Protein AF-A0AAX1FRC1-F1 (afdb_monomer)

Foldseek 3Di:
DDWDFPPPWDKDAFFFWDDAAQDQFFDCPPVVWGKGKTKTKDADPVQVVVVVVQVVVQCVVLVVVQAAEDPDDQWDQDPVRIIMGMEMDTDPDPLDDQAWEAEPVRDTDSGDAAFDGGWTKMWIWTWIWDDDPRYIYTHTYTHYIYTPGGDHDPDPDDDPPPPPDPDDDDDDDDDDDDDDDDDDDDDDDDDDDDDD

InterPro domains:
  IPR012340 Nucleic acid-binding, OB-fold [G3DSA:2.40.50.140] (14-173)
  IPR012340 Nucleic acid-binding, OB-fold [SSF50249] (16-159)

Nearest PDB structures (foldseek):
  1je5-assembly1_A  TM=8.019E-01  e=5.845E-09  Escherichia phage T7
  1je5-assembly1_B  TM=7.538E-01  e=4.947E-09  Escherichia phage T7
  5odl-assembly1_A  TM=6.823E-01  e=1.691E-06  Hafnia phage Enc34
  5odj-assembly1_A  TM=6.465E-01  e=3.295E-06  Hafnia phage Enc34
  4jg2-assembly1_A  TM=6.074E-01  e=4.598E-06  Bacillus cereus ATCC 10987

Solvent-accessible surface area (backbone atoms only — not comparable to full-atom values): 11720 Å² total; per-residue (Å²): 125,62,76,50,78,48,84,51,85,42,77,47,73,75,44,42,30,36,72,68,51,22,80,56,50,56,44,54,91,49,75,94,55,28,26,28,34,35,32,31,64,37,51,67,71,65,36,54,53,50,50,51,53,52,53,52,48,37,50,52,52,7,55,75,68,75,25,43,59,46,89,70,62,46,53,45,80,45,97,88,67,35,33,40,37,44,35,44,46,65,48,88,48,92,95,50,70,82,44,50,40,25,41,79,84,69,46,80,49,87,78,53,66,62,48,34,47,68,19,27,24,34,39,32,28,28,47,38,39,40,44,57,96,62,26,22,42,53,40,36,26,60,45,38,37,32,43,70,42,86,29,68,70,78,69,91,73,89,71,83,71,90,55,84,68,92,82,60,87,78,83,86,74,91,74,83,85,85,86,82,88,78,87,81,82,89,78,87,79,86,83,89,84,80,94,130

Radius of gyration: 19.31 Å; Cα contacts (8 Å, |Δi|>4): 348; chains: 1; bounding box: 50×38×54 Å

pLDDT: mean 78.47, std 24.42, range [25.33, 98.12]

Mean predicted aligned error: 11.97 Å

Sequence (196 aa):
MAFKIVYAKKELAGITLTGYVNIGKPDTYDPDKPTFKFSTELNGELAEKLITAIDSTLEEQARELGAKPSPKRPYKRLDDGSVEFSFKVRQFEEGERPFKVWDMKMNPVVEVPNLTAGTVLNLNFAFYVSEFRGKAFIQLQPTHIQIKEAKVYEGGGNAPTFGAGEGYAVEDGEGAAPSFGGRPEAQDDDEDYGDF

Secondary structure (DSSP, 8-state):
--EEEEEEEEEEEEEEEEEEEEEEEEE-SSTTS-EEEEEEEE-HHHHHHHHHHHHHHHHHHHHHTT-EEPS--SEEE-TTS-EEEEEEEE-SSTT--SSEEE-TTS-B-SS---B-TT-EEEEEEEEEEEEETTEEEEEEEEEEEEEEE--B---SS----TTSSSS---------PPP-----------------

Organism: Vibrio parahaemolyticus (NCBI:txid670)

Structure (mmCIF, N/CA/C/O backbone):
data_AF-A0AAX1FRC1-F1
#
_entry.id   AF-A0AAX1FRC1-F1
#
loop_
_atom_site.group_PDB
_atom_site.id
_atom_site.type_symbol
_atom_site.label_atom_id
_atom_site.label_alt_id
_atom_site.label_comp_id
_atom_site.label_asym_id
_atom_site.label_entity_id
_atom_site.label_seq_id
_atom_site.pdbx_PDB_ins_code
_atom_site.Cartn_x
_atom_site.Cartn_y
_atom_site.Cartn_z
_atom_site.occupancy
_atom_site.B_iso_or_equiv
_atom_site.auth_seq_id
_atom_site.auth_comp_id
_atom_site.auth_asym_id
_atom_site.auth_atom_id
_atom_site.pdbx_PDB_model_num
ATOM 1 N N . MET A 1 1 ? -6.343 16.829 14.210 1.00 50.19 1 MET A N 1
ATOM 2 C CA . MET A 1 1 ? -6.125 15.551 13.507 1.00 50.19 1 MET A CA 1
ATOM 3 C C . MET A 1 1 ? -4.816 14.995 14.026 1.00 50.19 1 MET A C 1
ATOM 5 O O . MET A 1 1 ? -3.792 15.643 13.843 1.00 50.19 1 MET A O 1
ATOM 9 N N . ALA A 1 2 ? -4.864 13.911 14.798 1.00 50.97 2 ALA A N 1
ATOM 10 C CA . ALA A 1 2 ? -3.654 13.253 15.277 1.00 50.97 2 ALA A CA 1
ATOM 11 C C . ALA A 1 2 ? -3.211 12.232 14.224 1.00 50.97 2 ALA A C 1
ATOM 13 O O . ALA A 1 2 ? -4.017 11.430 13.748 1.00 50.97 2 ALA A O 1
ATOM 14 N N . PHE A 1 3 ? -1.938 12.281 13.839 1.00 51.28 3 PHE A N 1
ATOM 15 C CA . PHE A 1 3 ? -1.352 11.347 12.885 1.00 51.28 3 PHE A CA 1
ATOM 16 C C . PHE A 1 3 ? -0.242 10.582 13.579 1.00 51.28 3 PHE A C 1
ATOM 18 O O . PHE A 1 3 ? 0.630 11.185 14.206 1.00 51.28 3 PHE A O 1
ATOM 25 N N . LYS A 1 4 ? -0.260 9.258 13.448 1.00 57.19 4 LYS A N 1
ATOM 26 C CA . LYS A 1 4 ? 0.819 8.412 13.937 1.00 57.19 4 LYS A CA 1
ATOM 27 C C . LYS A 1 4 ? 1.204 7.451 12.831 1.00 57.19 4 LYS A C 1
ATOM 29 O O . LYS A 1 4 ? 0.445 6.562 12.457 1.00 57.19 4 LYS A O 1
ATOM 34 N N . ILE A 1 5 ? 2.405 7.643 12.301 1.00 53.88 5 ILE A N 1
ATOM 35 C CA . ILE A 1 5 ? 2.967 6.681 11.365 1.00 53.88 5 ILE A CA 1
ATOM 36 C C . ILE A 1 5 ? 3.555 5.548 12.196 1.00 53.88 5 ILE A C 1
ATOM 38 O O . ILE A 1 5 ? 4.544 5.737 12.905 1.00 53.88 5 ILE A O 1
ATOM 42 N N . VAL A 1 6 ? 2.935 4.373 12.124 1.00 55.00 6 VAL A N 1
ATOM 43 C CA . VAL A 1 6 ? 3.500 3.159 12.707 1.00 55.00 6 VAL A CA 1
ATOM 44 C C . VAL A 1 6 ? 4.351 2.496 11.641 1.00 55.00 6 VAL A C 1
ATOM 46 O O . VAL A 1 6 ? 3.883 1.719 10.810 1.00 55.00 6 VAL A O 1
ATOM 49 N N . TYR A 1 7 ? 5.638 2.826 11.651 1.00 49.47 7 TYR A N 1
ATOM 50 C CA . TYR A 1 7 ? 6.605 2.206 10.757 1.00 49.47 7 TYR A CA 1
ATOM 51 C C . TYR A 1 7 ? 6.894 0.768 11.195 1.00 49.47 7 TYR A C 1
ATOM 53 O O . TYR A 1 7 ? 7.890 0.483 11.852 1.00 49.47 7 TYR A O 1
ATOM 61 N N . ALA A 1 8 ? 6.041 -0.163 10.785 1.00 55.28 8 ALA A N 1
ATOM 62 C CA . ALA A 1 8 ? 6.428 -1.555 10.640 1.00 55.28 8 ALA A CA 1
ATOM 63 C C . ALA A 1 8 ? 6.771 -1.771 9.165 1.00 55.28 8 ALA A C 1
ATOM 65 O O . ALA A 1 8 ? 5.869 -1.864 8.335 1.00 55.28 8 ALA A O 1
ATOM 66 N N . LYS A 1 9 ? 8.066 -1.806 8.820 1.00 59.56 9 LYS A N 1
ATOM 67 C CA . LYS A 1 9 ? 8.490 -2.157 7.459 1.00 59.56 9 LYS A CA 1
ATOM 68 C C . LYS A 1 9 ? 8.045 -3.594 7.193 1.00 59.56 9 LYS A C 1
ATOM 70 O O . LYS A 1 9 ? 8.507 -4.521 7.857 1.00 59.56 9 LYS A O 1
ATOM 75 N N . LYS A 1 10 ? 7.120 -3.763 6.256 1.00 81.06 10 LYS A N 1
ATOM 76 C CA . LYS A 1 10 ? 6.662 -5.064 5.770 1.00 81.06 10 LYS A CA 1
ATOM 77 C C . LYS A 1 10 ? 7.139 -5.238 4.339 1.00 81.06 10 LYS A C 1
ATOM 79 O O . LYS A 1 10 ? 7.223 -4.256 3.603 1.00 81.06 10 LYS A O 1
ATOM 84 N N . GLU A 1 11 ? 7.451 -6.472 3.977 1.00 89.38 11 GLU A N 1
ATOM 85 C CA . GLU A 1 11 ? 7.930 -6.840 2.650 1.00 89.38 11 GLU A CA 1
ATOM 86 C C . GLU A 1 11 ? 7.001 -7.896 2.052 1.00 89.38 11 GLU A C 1
ATOM 88 O O . GLU A 1 11 ? 6.609 -8.846 2.732 1.00 89.38 11 GLU A O 1
ATOM 93 N N . LEU A 1 12 ? 6.648 -7.710 0.786 1.00 91.38 12 LEU A N 1
ATOM 94 C CA . LEU A 1 12 ? 6.004 -8.712 -0.051 1.00 91.38 12 LEU A CA 1
ATOM 95 C C . LEU A 1 12 ? 6.884 -8.928 -1.274 1.00 91.38 12 LEU A C 1
ATOM 97 O O . LEU A 1 12 ? 7.209 -7.973 -1.977 1.00 91.38 12 LEU A O 1
ATOM 101 N N . ALA A 1 13 ? 7.272 -10.172 -1.523 1.00 92.38 13 ALA A N 1
ATOM 102 C CA . ALA A 1 13 ? 8.136 -10.526 -2.639 1.00 92.38 13 ALA A CA 1
ATOM 103 C C . ALA A 1 13 ? 7.340 -11.242 -3.733 1.00 92.38 13 ALA A C 1
ATOM 105 O O . AL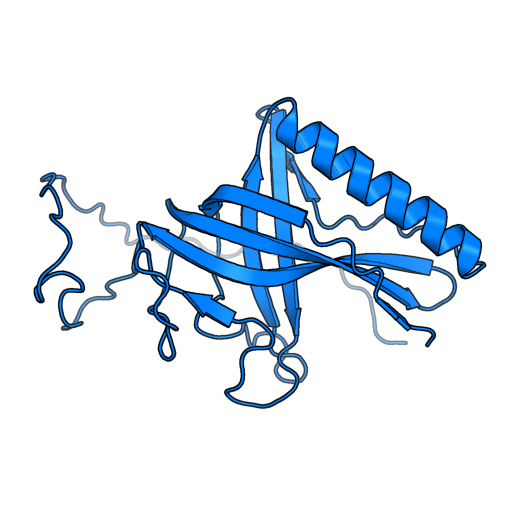A A 1 13 ? 6.504 -12.092 -3.430 1.00 92.38 13 ALA A O 1
ATOM 106 N N . GLY A 1 14 ? 7.625 -10.912 -4.993 1.00 92.50 14 GLY A N 1
ATOM 107 C CA . GLY A 1 14 ? 7.037 -11.576 -6.159 1.00 92.50 14 GLY A CA 1
ATOM 108 C C . GLY A 1 14 ? 5.518 -11.432 -6.275 1.00 92.50 14 GLY A C 1
ATOM 109 O O . GLY A 1 14 ? 4.862 -12.352 -6.755 1.00 92.50 14 GLY A O 1
ATOM 110 N N . ILE A 1 15 ? 4.950 -10.310 -5.827 1.00 95.94 15 ILE A N 1
ATOM 111 C CA . ILE A 1 15 ? 3.508 -10.069 -5.943 1.00 95.94 15 ILE A CA 1
ATOM 112 C C . ILE A 1 15 ? 3.136 -9.642 -7.358 1.00 95.94 15 ILE A C 1
ATOM 114 O O . ILE A 1 15 ? 3.901 -8.930 -8.010 1.00 95.94 15 ILE A O 1
ATOM 118 N N . THR A 1 16 ? 1.956 -10.060 -7.811 1.00 96.44 16 THR A N 1
ATOM 119 C CA . THR A 1 16 ? 1.423 -9.716 -9.134 1.00 96.44 16 THR A CA 1
ATOM 120 C C . THR A 1 16 ? 0.354 -8.646 -8.995 1.00 96.44 16 THR A C 1
ATOM 122 O O . THR A 1 16 ? -0.617 -8.816 -8.261 1.00 96.44 16 THR A O 1
ATOM 125 N N . LEU A 1 17 ? 0.530 -7.539 -9.710 1.00 95.81 17 LEU A N 1
ATOM 126 C CA . LEU A 1 17 ? -0.420 -6.439 -9.681 1.00 95.81 17 LEU A CA 1
ATOM 127 C C . LEU A 1 17 ? -1.727 -6.801 -10.381 1.00 95.81 17 LEU A C 1
ATOM 129 O O . LEU A 1 17 ? -1.724 -7.413 -11.451 1.00 95.81 17 LEU A O 1
ATOM 133 N N . THR A 1 18 ? -2.833 -6.338 -9.810 1.00 94.00 18 THR A N 1
ATOM 134 C CA . THR A 1 18 ? -4.186 -6.505 -10.346 1.00 94.00 18 THR A CA 1
ATOM 135 C C . THR A 1 18 ? -4.866 -5.151 -10.538 1.00 94.00 18 THR A C 1
ATOM 137 O O . THR A 1 18 ? -4.473 -4.138 -9.949 1.00 94.00 18 THR A O 1
ATOM 140 N N . GLY A 1 19 ? -5.875 -5.120 -11.413 1.00 90.19 19 GLY A N 1
ATOM 141 C CA . GLY A 1 19 ? -6.670 -3.923 -11.683 1.00 90.19 19 GLY A CA 1
ATOM 142 C C . GLY A 1 19 ? -5.862 -2.734 -12.222 1.00 90.19 19 GLY A C 1
ATOM 143 O O . GLY A 1 19 ? -4.955 -2.882 -13.044 1.00 90.19 19 GLY A O 1
ATOM 144 N N . TYR A 1 20 ? -6.233 -1.530 -11.780 1.00 86.50 20 TYR A N 1
ATOM 145 C CA . TYR A 1 20 ? -5.588 -0.283 -12.190 1.00 86.50 20 TYR A CA 1
ATOM 146 C C . TYR A 1 20 ? -4.284 -0.044 -11.425 1.00 86.50 20 TYR A C 1
ATOM 148 O O . TYR A 1 20 ? -4.257 -0.053 -10.192 1.00 86.50 20 TYR A O 1
ATOM 156 N N . VAL A 1 21 ? -3.212 0.236 -12.169 1.00 92.81 21 VAL A N 1
ATOM 157 C CA . VAL A 1 21 ? -1.864 0.440 -11.630 1.00 92.81 21 VAL A CA 1
ATOM 158 C C . VAL A 1 21 ? -1.424 1.890 -11.837 1.00 92.81 21 VAL A C 1
ATOM 160 O O . VAL A 1 21 ? -1.143 2.327 -12.948 1.00 92.81 21 VAL A O 1
ATOM 163 N N . ASN A 1 22 ? -1.311 2.637 -10.741 1.00 93.94 22 ASN A N 1
ATOM 164 C CA . ASN A 1 22 ? -0.842 4.021 -10.703 1.00 93.94 22 ASN A CA 1
ATOM 165 C C . ASN A 1 22 ? 0.449 4.108 -9.875 1.00 93.94 22 ASN A C 1
ATOM 167 O O . ASN A 1 22 ? 0.445 4.574 -8.735 1.00 93.94 22 ASN A O 1
ATOM 171 N N . ILE A 1 23 ? 1.551 3.610 -10.447 1.00 93.88 23 ILE A N 1
ATOM 172 C CA . ILE A 1 23 ? 2.901 3.681 -9.852 1.00 93.88 23 ILE A CA 1
ATOM 173 C C . ILE A 1 23 ? 3.729 4.789 -10.507 1.00 93.88 23 ILE A C 1
ATOM 175 O O . ILE A 1 23 ? 4.387 5.559 -9.809 1.00 93.88 23 ILE A O 1
ATOM 179 N N . GLY A 1 24 ? 3.710 4.879 -11.841 1.00 90.88 24 GLY A N 1
ATOM 180 C CA . GLY A 1 24 ? 4.501 5.882 -12.559 1.00 90.88 24 GLY A CA 1
ATOM 181 C C . GLY A 1 24 ? 3.910 7.283 -12.515 1.00 90.88 24 GLY A C 1
ATOM 182 O O . GLY A 1 24 ? 4.655 8.257 -12.431 1.00 90.88 24 GLY A O 1
ATOM 183 N N . LYS A 1 25 ? 2.579 7.377 -12.492 1.00 91.56 25 LYS A N 1
ATOM 184 C CA . LYS A 1 25 ? 1.828 8.626 -12.351 1.00 91.56 25 LYS A CA 1
ATOM 185 C C . LYS A 1 25 ? 0.713 8.442 -11.322 1.00 91.56 25 LYS A C 1
ATOM 187 O O . LYS A 1 25 ? 0.140 7.347 -11.272 1.00 91.56 25 LYS A O 1
ATOM 192 N N . PRO A 1 26 ? 0.415 9.469 -10.511 1.00 93.06 26 PRO A N 1
ATOM 193 C CA . PRO A 1 26 ? -0.697 9.407 -9.579 1.00 93.06 26 PRO A CA 1
ATOM 194 C C . PRO A 1 26 ? -2.024 9.412 -10.343 1.00 93.06 26 PRO A C 1
ATOM 196 O O . PRO A 1 26 ? -2.124 9.944 -11.447 1.00 93.06 26 PRO A O 1
ATOM 199 N N . ASP A 1 27 ? -3.049 8.833 -9.735 1.00 90.75 27 ASP A N 1
ATOM 200 C CA . ASP A 1 27 ? -4.432 9.070 -10.122 1.00 90.75 27 ASP A CA 1
ATOM 201 C C . ASP A 1 27 ? -4.852 10.481 -9.694 1.00 90.75 27 ASP A C 1
ATOM 203 O O . ASP A 1 27 ? -4.652 10.861 -8.539 1.00 90.75 27 ASP A O 1
ATOM 207 N N . THR A 1 28 ? -5.428 11.240 -10.623 1.00 90.31 28 THR A N 1
ATOM 208 C CA . THR A 1 28 ? -5.834 12.641 -10.449 1.00 90.31 28 THR A CA 1
ATOM 209 C C . THR A 1 28 ? -7.352 12.818 -10.476 1.00 90.31 28 THR A C 1
ATOM 211 O O . THR A 1 28 ? -7.823 13.923 -10.726 1.00 90.31 28 THR A O 1
ATOM 214 N N . TYR A 1 29 ? -8.130 11.749 -10.253 1.00 86.19 29 TYR A N 1
ATOM 215 C CA . TYR A 1 29 ? -9.593 11.844 -10.166 1.00 86.19 29 TYR A CA 1
ATOM 216 C C . TYR A 1 29 ? -10.051 12.885 -9.129 1.00 86.19 29 TYR A C 1
ATOM 218 O O . TYR A 1 29 ? -10.969 13.655 -9.394 1.00 86.19 29 TYR A O 1
ATOM 226 N N . ASP A 1 30 ? -9.378 12.940 -7.973 1.00 84.19 30 ASP A N 1
ATOM 227 C CA . ASP A 1 30 ? -9.430 14.080 -7.052 1.00 84.19 30 ASP A CA 1
ATOM 228 C C . ASP A 1 30 ? -8.195 14.965 -7.323 1.00 84.19 30 ASP A C 1
ATOM 230 O O . ASP A 1 30 ? -7.087 14.592 -6.911 1.00 84.19 30 ASP A O 1
ATOM 234 N N . PRO A 1 31 ? -8.340 16.099 -8.035 1.00 82.94 31 PRO A N 1
ATOM 235 C CA . PRO A 1 31 ? -7.207 16.931 -8.436 1.00 82.94 31 PRO A CA 1
ATOM 236 C C . PRO A 1 31 ? -6.479 17.552 -7.239 1.00 82.94 31 PRO A C 1
ATOM 238 O O . PRO A 1 31 ? -5.276 17.791 -7.316 1.00 82.94 31 PRO A O 1
ATOM 241 N N . ASP A 1 32 ? -7.162 17.739 -6.105 1.00 86.75 32 ASP A N 1
ATOM 242 C CA . ASP A 1 32 ? -6.547 18.258 -4.883 1.00 86.75 32 ASP A CA 1
ATOM 243 C C . ASP A 1 32 ? -5.739 17.180 -4.149 1.00 86.75 32 ASP A C 1
ATOM 245 O O . ASP A 1 32 ? -4.910 17.480 -3.280 1.00 86.75 32 ASP A O 1
ATOM 249 N N . LYS A 1 33 ? -5.970 15.899 -4.463 1.00 88.81 33 LYS A N 1
ATOM 250 C CA . LYS A 1 33 ? -5.317 14.757 -3.811 1.00 88.81 33 LYS A CA 1
ATOM 251 C C . LYS A 1 33 ? -4.815 13.722 -4.824 1.00 88.81 33 LYS A C 1
ATOM 253 O O . LYS A 1 33 ? -5.245 12.562 -4.753 1.00 88.81 33 LYS A O 1
ATOM 258 N N . PRO A 1 34 ? -3.835 14.071 -5.683 1.00 93.38 34 PRO A N 1
ATOM 259 C CA . PRO A 1 34 ? -3.232 13.095 -6.578 1.00 93.38 34 PRO A CA 1
ATOM 260 C C . PRO A 1 34 ? -2.687 11.917 -5.767 1.00 93.38 34 PRO A C 1
ATOM 262 O O . PRO A 1 34 ? -1.957 12.100 -4.789 1.00 93.38 34 PRO A O 1
ATOM 265 N N . THR A 1 35 ? -3.089 10.699 -6.117 1.00 94.44 35 THR A N 1
ATOM 266 C CA . THR A 1 35 ? -2.832 9.512 -5.295 1.00 94.44 35 THR A CA 1
ATOM 267 C C . THR A 1 35 ? -2.253 8.386 -6.133 1.00 94.44 35 THR A C 1
ATOM 269 O O . THR A 1 35 ? -2.864 7.918 -7.088 1.00 94.44 35 THR A O 1
ATOM 272 N N . PHE A 1 36 ? -1.087 7.889 -5.742 1.00 95.81 36 PHE A N 1
ATOM 273 C CA . PHE A 1 36 ? -0.562 6.637 -6.273 1.00 95.81 36 PHE A CA 1
ATOM 274 C C . PHE A 1 36 ? -1.337 5.482 -5.651 1.00 95.81 36 PHE A C 1
ATOM 276 O O . PHE A 1 36 ? -1.506 5.432 -4.428 1.00 95.81 36 PHE A O 1
ATOM 283 N N . LYS A 1 37 ? -1.829 4.569 -6.488 1.00 95.88 37 LYS A N 1
ATOM 284 C CA . LYS A 1 37 ? -2.675 3.450 -6.071 1.00 95.88 37 LYS A CA 1
ATOM 285 C C . LYS A 1 37 ? -2.413 2.219 -6.929 1.00 95.88 37 LYS A C 1
ATOM 287 O O . LYS A 1 37 ? -2.250 2.330 -8.137 1.00 95.88 37 LYS A O 1
ATOM 292 N N . PHE A 1 38 ? -2.368 1.053 -6.309 1.00 97.31 38 PHE A N 1
ATOM 293 C CA . PHE A 1 38 ? -2.323 -0.230 -7.007 1.00 97.31 38 PHE A CA 1
ATOM 294 C C . PHE A 1 38 ? -2.805 -1.336 -6.067 1.00 97.31 38 PHE A C 1
ATOM 296 O O . PHE A 1 38 ? -2.803 -1.159 -4.843 1.00 97.31 38 PHE A O 1
ATOM 303 N N . SER A 1 39 ? -3.203 -2.466 -6.641 1.00 97.62 39 SER A N 1
ATOM 304 C CA . SER A 1 39 ? -3.681 -3.633 -5.901 1.00 97.62 39 SER A CA 1
ATOM 305 C C . SER A 1 39 ? -2.849 -4.874 -6.213 1.00 97.62 39 SER A C 1
ATOM 307 O O . SER A 1 39 ? -2.198 -4.959 -7.254 1.00 97.62 39 SER A O 1
ATOM 309 N N . THR A 1 40 ? -2.876 -5.837 -5.297 1.00 97.44 40 THR A N 1
ATOM 310 C CA . THR A 1 40 ? -2.433 -7.217 -5.529 1.00 97.44 40 THR A CA 1
ATOM 311 C C . THR A 1 40 ? -3.442 -8.159 -4.905 1.00 97.44 40 THR A C 1
ATOM 313 O O . THR A 1 40 ? -4.005 -7.858 -3.851 1.00 97.44 40 THR A O 1
ATOM 316 N N . GLU A 1 41 ? -3.606 -9.328 -5.501 1.00 97.12 41 GLU A N 1
ATOM 317 C CA . GLU A 1 41 ? -4.344 -10.428 -4.891 1.00 97.12 41 GLU A CA 1
ATOM 318 C C . GLU A 1 41 ? -3.359 -11.406 -4.258 1.00 97.12 41 GLU A C 1
ATOM 320 O O . GLU A 1 41 ? -2.341 -11.756 -4.857 1.00 97.12 41 GLU A O 1
ATOM 325 N N . LEU A 1 42 ? -3.636 -11.812 -3.021 1.00 95.31 42 LEU A N 1
ATOM 326 C CA . LEU A 1 42 ? -2.895 -12.850 -2.311 1.00 95.31 42 LEU A CA 1
ATOM 327 C C . LEU A 1 42 ? -3.870 -13.931 -1.852 1.00 95.31 42 LEU A C 1
ATOM 329 O O . LEU A 1 42 ? -5.048 -13.670 -1.615 1.00 95.31 42 LEU A O 1
ATOM 333 N N . ASN A 1 43 ? -3.364 -15.143 -1.657 1.00 94.00 43 ASN A N 1
ATOM 334 C CA . ASN A 1 43 ? -4.135 -16.258 -1.122 1.00 94.00 43 ASN A CA 1
ATOM 335 C C . ASN A 1 43 ? -3.378 -16.969 0.012 1.00 94.00 43 ASN A C 1
ATOM 337 O O . ASN A 1 43 ? -2.215 -16.675 0.312 1.00 94.00 43 ASN A O 1
ATOM 341 N N . GLY A 1 44 ? -4.077 -17.892 0.674 1.00 92.69 44 GLY A N 1
ATOM 342 C CA . GLY A 1 44 ? -3.501 -18.780 1.678 1.00 92.69 44 GLY A CA 1
ATOM 343 C C . GLY A 1 44 ? -2.918 -18.064 2.901 1.00 92.69 44 GLY A C 1
ATOM 344 O O . GLY A 1 44 ? -3.402 -17.027 3.353 1.00 92.69 44 GLY A O 1
ATOM 345 N N . GLU A 1 45 ? -1.860 -18.650 3.461 1.00 91.88 45 GLU A N 1
ATOM 346 C CA . GLU A 1 45 ? -1.276 -18.230 4.739 1.00 91.88 45 GLU A CA 1
ATOM 347 C C . GLU A 1 45 ? -0.719 -16.798 4.709 1.00 91.88 45 GLU A C 1
ATOM 349 O O . GLU A 1 45 ? -0.801 -16.078 5.705 1.00 91.88 45 GLU A O 1
ATOM 354 N N . LEU A 1 46 ? -0.163 -16.361 3.574 1.00 90.69 46 LEU A N 1
ATOM 355 C CA . LEU A 1 46 ? 0.391 -15.012 3.446 1.00 90.69 46 LEU A CA 1
ATOM 356 C C . LEU A 1 46 ? -0.708 -13.944 3.537 1.00 90.69 46 LEU A C 1
ATOM 358 O O . LEU A 1 46 ? -0.526 -12.946 4.237 1.00 90.69 46 LEU A O 1
ATOM 362 N N . ALA A 1 47 ? -1.847 -14.175 2.878 1.00 94.31 47 ALA A N 1
ATOM 363 C CA . ALA A 1 47 ? -2.996 -13.278 2.936 1.00 94.31 47 ALA A CA 1
ATOM 364 C C . ALA A 1 47 ? -3.540 -13.158 4.369 1.00 94.31 47 ALA A C 1
ATOM 366 O O . ALA A 1 47 ? -3.690 -12.049 4.882 1.00 94.31 47 ALA A O 1
ATOM 367 N N . GLU A 1 48 ? -3.750 -14.285 5.056 1.00 95.19 48 GLU A N 1
ATOM 368 C CA . GLU A 1 48 ? -4.278 -14.290 6.429 1.00 95.19 48 GLU A CA 1
ATOM 369 C C . GLU A 1 48 ? -3.301 -13.663 7.439 1.00 95.19 48 GLU A C 1
ATOM 371 O O . GLU A 1 48 ? -3.721 -12.932 8.342 1.00 95.19 48 GLU A O 1
ATOM 376 N N . LYS A 1 49 ? -1.985 -13.857 7.263 1.00 93.12 49 LYS A N 1
ATOM 377 C CA . LYS A 1 49 ? -0.961 -13.166 8.068 1.00 93.12 49 LYS A CA 1
ATOM 378 C C . LYS A 1 49 ? -1.031 -11.653 7.894 1.00 93.12 49 LYS A C 1
ATOM 380 O O . LYS A 1 49 ? -0.912 -10.921 8.879 1.00 93.12 49 LYS A O 1
ATOM 385 N N . LEU A 1 50 ? -1.211 -11.176 6.661 1.00 94.81 50 LEU A N 1
ATOM 386 C CA . LEU A 1 50 ? -1.299 -9.745 6.389 1.00 94.81 50 LEU A CA 1
ATOM 387 C C . LEU A 1 50 ? -2.606 -9.147 6.924 1.00 94.81 50 LEU A C 1
ATOM 389 O O . LEU A 1 50 ? -2.553 -8.096 7.559 1.00 94.81 50 LEU A O 1
ATOM 393 N N . ILE A 1 51 ? -3.742 -9.833 6.756 1.00 96.12 51 ILE A N 1
ATOM 394 C CA . ILE A 1 51 ? -5.028 -9.452 7.368 1.00 96.12 51 ILE A CA 1
ATOM 395 C C . ILE A 1 51 ? -4.874 -9.316 8.880 1.00 96.12 51 ILE A C 1
ATOM 397 O O . ILE A 1 51 ? -5.157 -8.256 9.433 1.00 96.12 51 ILE A O 1
ATOM 401 N N . THR A 1 52 ? -4.342 -10.351 9.532 1.00 95.81 52 THR A N 1
ATOM 402 C CA . THR A 1 52 ? -4.152 -10.360 10.987 1.00 95.81 52 THR A CA 1
ATOM 403 C C . THR A 1 52 ? -3.278 -9.190 11.432 1.00 95.81 52 THR A C 1
ATOM 405 O O . THR A 1 52 ? -3.619 -8.503 12.389 1.00 95.81 52 THR A O 1
ATOM 408 N N . ALA A 1 53 ? -2.179 -8.916 10.719 1.00 94.12 53 ALA A N 1
ATOM 409 C CA . ALA A 1 53 ? -1.296 -7.798 11.038 1.00 94.12 53 ALA A CA 1
ATOM 410 C C . ALA A 1 53 ? -1.971 -6.427 10.852 1.00 94.12 53 ALA A C 1
ATOM 412 O O . ALA A 1 53 ? -1.713 -5.514 11.636 1.00 94.12 53 ALA A O 1
ATOM 413 N N . ILE A 1 54 ? -2.816 -6.267 9.830 1.00 95.62 54 ILE A N 1
ATOM 414 C CA . ILE A 1 54 ? -3.594 -5.041 9.597 1.00 95.62 54 ILE A CA 1
ATOM 415 C C . ILE A 1 54 ? -4.599 -4.836 10.731 1.00 95.62 54 ILE A C 1
ATOM 417 O O . ILE A 1 54 ? -4.648 -3.753 11.316 1.00 95.62 54 ILE A O 1
ATOM 421 N N . ASP A 1 55 ? -5.373 -5.870 11.055 1.00 96.31 55 ASP A N 1
ATOM 422 C CA . ASP A 1 55 ? -6.436 -5.798 12.054 1.00 96.31 55 ASP A CA 1
ATOM 423 C C . ASP A 1 55 ? -5.867 -5.571 13.456 1.00 96.31 55 ASP A C 1
ATOM 425 O O . ASP A 1 55 ? -6.293 -4.640 14.141 1.00 96.31 55 ASP A O 1
ATOM 429 N N . SER A 1 56 ? -4.825 -6.316 13.841 1.00 94.81 56 SER A N 1
ATOM 430 C CA . SER A 1 56 ? -4.169 -6.139 15.139 1.00 94.81 56 SER A CA 1
ATOM 431 C C . SER A 1 56 ? -3.562 -4.743 15.285 1.00 94.81 56 SER A C 1
ATOM 433 O O . SER A 1 56 ? -3.732 -4.102 16.319 1.00 94.81 56 SER A O 1
ATOM 435 N N . THR A 1 57 ? -2.892 -4.240 14.238 1.00 93.88 57 THR A N 1
ATOM 436 C CA . THR A 1 57 ? -2.293 -2.896 14.258 1.00 93.88 57 THR A CA 1
ATOM 437 C C . THR A 1 57 ? -3.373 -1.828 14.379 1.00 93.88 57 THR A C 1
ATOM 439 O O . THR A 1 57 ? -3.220 -0.882 15.149 1.00 9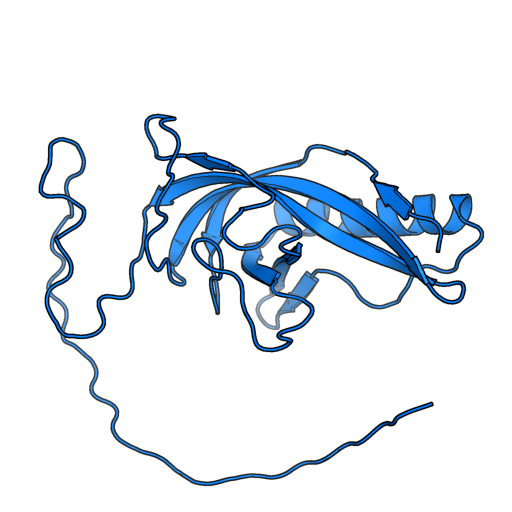3.88 57 THR A O 1
ATOM 442 N N . LEU A 1 58 ? -4.477 -1.955 13.638 1.00 95.12 58 LEU A N 1
ATOM 443 C CA . LEU A 1 58 ? -5.558 -0.980 13.703 1.00 95.12 58 LEU A CA 1
ATOM 444 C C . LEU A 1 58 ? -6.214 -0.962 15.087 1.00 95.12 58 LEU A C 1
ATOM 446 O O . LEU A 1 58 ? -6.475 0.118 15.610 1.00 95.12 58 LEU A O 1
ATOM 450 N N . GLU A 1 59 ? -6.478 -2.123 15.682 1.00 95.81 59 GLU A N 1
ATOM 451 C CA . GLU A 1 59 ? -7.075 -2.219 17.017 1.00 95.81 59 GLU A CA 1
ATOM 452 C C . GLU A 1 59 ? -6.174 -1.630 18.105 1.00 95.81 59 GLU A C 1
ATOM 454 O O . GLU A 1 59 ? -6.640 -0.856 18.947 1.00 95.81 59 GLU A O 1
ATOM 459 N N . GLU A 1 60 ? -4.885 -1.968 18.072 1.00 94.19 60 GLU A N 1
ATOM 460 C CA . GLU A 1 60 ? -3.887 -1.447 19.003 1.00 94.19 60 GLU A CA 1
ATOM 461 C C . GLU A 1 60 ? -3.791 0.077 18.897 1.00 94.19 60 GLU A C 1
ATOM 463 O O . GLU A 1 60 ? -3.951 0.788 19.890 1.00 94.19 60 GLU A O 1
ATOM 468 N N . GLN A 1 61 ? -3.618 0.597 17.681 1.00 92.25 61 GLN A N 1
ATOM 469 C CA . GLN A 1 61 ? -3.455 2.032 17.465 1.00 92.25 61 GLN A CA 1
ATOM 470 C C . GLN A 1 61 ? -4.744 2.816 17.716 1.00 92.25 61 GLN A C 1
ATOM 472 O O . GLN A 1 61 ? -4.689 3.927 18.239 1.00 92.25 61 GLN A O 1
ATOM 477 N N . ALA A 1 62 ? -5.915 2.250 17.413 1.00 93.69 62 ALA A N 1
ATOM 478 C CA . ALA A 1 62 ? -7.190 2.863 17.771 1.00 93.69 62 ALA A CA 1
ATOM 479 C C . ALA A 1 62 ? -7.299 3.050 19.291 1.00 93.69 62 ALA A C 1
ATOM 481 O O . ALA A 1 62 ? -7.649 4.138 19.750 1.00 93.69 62 ALA A O 1
ATOM 482 N N . ARG A 1 63 ? -6.927 2.025 20.071 1.00 93.94 63 ARG A N 1
ATOM 483 C CA . ARG A 1 63 ? -6.924 2.087 21.538 1.00 93.94 63 ARG A CA 1
ATOM 484 C C . ARG A 1 63 ? -5.970 3.158 22.061 1.00 93.94 63 ARG A C 1
ATOM 486 O O . ARG A 1 63 ? -6.369 3.936 22.922 1.00 93.94 63 ARG A O 1
ATOM 493 N N . GLU A 1 64 ? -4.748 3.217 21.537 1.00 92.19 64 GLU A N 1
ATOM 494 C CA . GLU A 1 64 ? -3.757 4.230 21.929 1.00 92.19 64 GLU A CA 1
ATOM 495 C C . GLU A 1 64 ? -4.218 5.661 21.624 1.00 92.19 64 GLU A C 1
ATOM 497 O O . GLU A 1 64 ? -3.948 6.579 22.394 1.00 92.19 64 GLU A O 1
ATOM 502 N N . LEU A 1 65 ? -4.943 5.850 20.520 1.00 89.44 65 LEU A N 1
ATOM 503 C CA . LEU A 1 65 ? -5.485 7.145 20.109 1.00 89.44 65 LEU A CA 1
ATOM 504 C C . LEU A 1 65 ? -6.805 7.502 20.816 1.00 89.44 65 LEU A C 1
ATOM 506 O O . LEU A 1 65 ? -7.342 8.582 20.580 1.00 89.44 65 LEU A O 1
ATOM 510 N N . GLY A 1 66 ? -7.358 6.614 21.652 1.00 92.62 66 GLY A N 1
ATOM 511 C CA . GLY A 1 66 ? -8.686 6.794 22.250 1.00 92.62 66 GLY A CA 1
ATOM 512 C C . GLY A 1 66 ? -9.824 6.798 21.217 1.00 92.62 66 GLY A C 1
ATOM 513 O O . GLY A 1 66 ? -10.893 7.353 21.467 1.00 92.62 66 GLY A O 1
ATOM 514 N N . ALA A 1 67 ? -9.592 6.199 20.049 1.00 94.44 67 ALA A N 1
ATOM 515 C CA . ALA A 1 67 ? -10.509 6.144 18.920 1.00 94.44 67 ALA A CA 1
ATOM 516 C C . ALA A 1 67 ? -11.106 4.738 18.749 1.00 94.44 67 ALA A C 1
ATOM 518 O O . ALA A 1 67 ? -10.597 3.742 19.262 1.00 94.44 67 ALA A O 1
ATOM 519 N N . LYS A 1 68 ? -12.194 4.636 17.981 1.00 96.25 68 LYS A N 1
ATOM 520 C CA . LYS A 1 68 ? -12.727 3.338 17.539 1.00 96.25 68 LYS A CA 1
ATOM 521 C C . LYS A 1 68 ? -12.047 2.910 16.235 1.00 96.25 68 LYS A C 1
ATOM 523 O O . LYS A 1 68 ? -11.841 3.764 15.371 1.00 96.25 68 LYS A O 1
ATOM 528 N N . PRO A 1 69 ? -11.740 1.620 16.029 1.00 96.12 69 PRO A N 1
ATOM 529 C CA . PRO A 1 69 ? -11.269 1.161 14.729 1.00 96.12 69 PRO A CA 1
ATOM 530 C C . PRO A 1 69 ? -12.371 1.385 13.682 1.00 96.12 69 PRO A C 1
ATOM 532 O O . PRO A 1 69 ? -13.530 1.016 13.882 1.00 96.12 69 PRO A O 1
ATOM 535 N N . SER A 1 70 ? -12.030 2.030 12.566 1.00 95.19 70 SER A N 1
ATOM 536 C CA . SER A 1 70 ? -12.918 2.170 11.406 1.00 95.19 70 SER A CA 1
ATOM 537 C C . SER A 1 70 ? -13.299 0.788 10.875 1.00 95.19 70 SER A C 1
ATOM 539 O O . SER A 1 70 ? -12.493 -0.118 11.017 1.00 95.19 70 SER A O 1
ATOM 541 N N . PRO A 1 71 ? -14.465 0.584 10.238 1.00 93.69 71 PRO A N 1
ATOM 542 C CA . PRO A 1 71 ? -14.768 -0.657 9.521 1.00 93.69 71 PRO A CA 1
ATOM 543 C C . PRO A 1 71 ? -14.074 -0.746 8.151 1.00 93.69 71 PRO A C 1
ATOM 545 O O . PRO A 1 71 ? -13.959 -1.832 7.595 1.00 93.69 71 PRO A O 1
ATOM 548 N N . LYS A 1 72 ? -13.596 0.374 7.588 1.00 94.25 72 LYS A N 1
ATOM 549 C CA . LYS A 1 72 ? -12.915 0.365 6.285 1.00 94.25 72 LYS A CA 1
ATOM 550 C C . LYS A 1 72 ? -11.542 -0.298 6.425 1.00 94.25 72 LYS A C 1
ATOM 552 O O . LYS A 1 72 ? -10.762 0.080 7.301 1.00 94.25 72 LYS A O 1
ATOM 557 N N . ARG A 1 73 ? -11.253 -1.274 5.564 1.00 95.19 73 ARG A N 1
ATOM 558 C CA . ARG A 1 73 ? -9.974 -1.994 5.499 1.00 95.19 73 ARG A CA 1
ATOM 559 C C . ARG A 1 73 ? -9.282 -1.735 4.162 1.00 95.19 73 ARG A C 1
ATOM 561 O O . ARG A 1 73 ? -9.971 -1.539 3.164 1.00 95.19 73 ARG A O 1
ATOM 568 N N . PRO A 1 74 ? -7.940 -1.759 4.112 1.00 96.81 74 PRO A N 1
ATOM 569 C CA . PRO A 1 74 ? -7.190 -1.702 2.862 1.00 96.81 74 PRO A CA 1
ATOM 570 C C . PRO A 1 74 ? -7.099 -3.088 2.196 1.00 96.81 74 PRO A C 1
ATOM 572 O O . PRO A 1 74 ? -6.107 -3.395 1.538 1.00 96.81 74 PRO A O 1
ATOM 575 N N . TYR A 1 75 ? -8.107 -3.937 2.409 1.00 97.62 75 TYR A N 1
ATOM 576 C CA . TYR A 1 75 ? -8.235 -5.240 1.781 1.00 97.62 75 TYR A CA 1
ATOM 577 C C . TYR A 1 75 ? -9.710 -5.595 1.564 1.00 97.62 75 TYR A C 1
ATOM 579 O O . TYR A 1 75 ? -10.584 -5.094 2.279 1.00 97.62 75 TYR A O 1
ATOM 587 N N . LYS A 1 76 ? -9.977 -6.487 0.609 1.00 96.88 76 LYS A N 1
ATOM 588 C CA . LYS A 1 76 ? -11.295 -7.062 0.323 1.00 96.88 76 LYS A CA 1
ATOM 589 C C . LYS A 1 76 ? -11.145 -8.564 0.077 1.00 96.88 76 LYS A C 1
ATOM 591 O O . LYS A 1 76 ? -10.309 -8.975 -0.719 1.00 96.88 76 LYS A O 1
ATOM 596 N N . ARG A 1 77 ? -11.955 -9.383 0.754 1.00 96.19 77 ARG A N 1
ATOM 597 C CA . ARG A 1 77 ? -12.061 -10.821 0.449 1.00 96.19 77 ARG A CA 1
ATOM 598 C C . ARG A 1 77 ? -12.853 -10.993 -0.852 1.00 96.19 77 ARG A C 1
ATOM 600 O O . ARG A 1 77 ? -13.884 -10.336 -1.014 1.00 96.19 77 ARG A O 1
ATOM 607 N N . LEU A 1 78 ? -12.352 -11.824 -1.757 1.00 95.31 78 LEU A N 1
ATOM 608 C CA . LEU A 1 78 ? -12.970 -12.140 -3.043 1.00 95.31 78 LEU A CA 1
ATOM 609 C C . LEU A 1 78 ? -13.704 -13.489 -2.974 1.00 95.31 78 LEU A C 1
ATOM 611 O O . LEU A 1 78 ? -13.484 -14.285 -2.057 1.00 95.31 78 LEU A O 1
ATOM 615 N N . ASP A 1 79 ? -14.594 -13.734 -3.937 1.00 93.62 79 ASP A N 1
ATOM 616 C CA . ASP A 1 79 ? -15.480 -14.910 -3.944 1.00 93.62 79 ASP A CA 1
ATOM 617 C C . ASP A 1 79 ? -14.726 -16.232 -4.166 1.00 93.62 79 ASP A C 1
ATOM 619 O O . ASP A 1 79 ? -15.184 -17.295 -3.752 1.00 93.62 79 ASP A O 1
ATOM 623 N N . ASP A 1 80 ? -13.545 -16.169 -4.779 1.00 90.88 80 ASP A N 1
ATOM 624 C CA . ASP A 1 80 ? -12.652 -17.308 -5.012 1.00 90.88 80 ASP A CA 1
ATOM 625 C C . ASP A 1 80 ? -11.782 -17.666 -3.789 1.00 90.88 80 ASP A C 1
ATOM 627 O O . ASP A 1 80 ? -10.958 -18.580 -3.844 1.00 90.88 80 ASP A O 1
ATOM 631 N N . GLY A 1 81 ? -11.964 -16.954 -2.672 1.00 90.06 81 GLY A N 1
ATOM 632 C CA . GLY A 1 81 ? -11.199 -17.134 -1.441 1.00 90.06 81 GLY A CA 1
ATOM 633 C C . GLY A 1 81 ? -9.853 -16.404 -1.419 1.00 90.06 81 GLY A C 1
ATOM 634 O O . GLY A 1 81 ? -9.148 -16.480 -0.409 1.00 90.06 81 GLY A O 1
ATOM 635 N N . SER A 1 82 ? -9.490 -15.684 -2.483 1.00 94.81 82 SER A N 1
ATOM 636 C CA . SER A 1 82 ? -8.353 -14.767 -2.470 1.00 94.81 82 SER A CA 1
ATOM 637 C C . SER A 1 82 ? -8.704 -13.449 -1.764 1.00 94.81 82 SER A C 1
ATOM 639 O O . SER A 1 82 ? -9.850 -13.173 -1.390 1.00 94.81 82 SER A O 1
ATOM 641 N N . VAL A 1 83 ? -7.684 -12.635 -1.508 1.00 97.69 83 VAL A N 1
ATOM 642 C CA . VAL A 1 83 ? -7.817 -11.347 -0.833 1.00 97.69 83 VAL A CA 1
ATOM 643 C C . VAL A 1 83 ? -7.079 -10.294 -1.642 1.00 97.69 83 VAL A C 1
ATOM 645 O O . VAL A 1 83 ? -5.861 -10.365 -1.807 1.00 97.69 83 VAL A O 1
ATOM 648 N N . GLU A 1 84 ? -7.817 -9.294 -2.107 1.00 97.69 84 GLU A N 1
ATOM 649 C CA . GLU A 1 84 ? -7.250 -8.111 -2.741 1.00 97.69 84 GLU A CA 1
ATOM 650 C C . GLU A 1 84 ? -6.752 -7.145 -1.660 1.00 97.69 84 GLU A C 1
ATOM 652 O O . GLU A 1 84 ? -7.508 -6.774 -0.763 1.00 97.69 84 GLU A O 1
ATOM 657 N N . PHE A 1 85 ? -5.499 -6.703 -1.754 1.00 98.12 85 PHE A N 1
ATOM 658 C CA . PHE A 1 85 ? -4.907 -5.667 -0.907 1.00 98.12 85 PHE A CA 1
ATOM 659 C C . PHE A 1 85 ? -4.643 -4.406 -1.723 1.00 98.12 85 PHE A C 1
ATOM 661 O O . PHE A 1 85 ? -4.006 -4.468 -2.773 1.00 98.12 85 PHE A O 1
ATOM 668 N N . SER A 1 86 ? -5.073 -3.251 -1.210 1.00 97.69 86 SER A N 1
ATOM 669 C CA . SER A 1 86 ? -4.883 -1.958 -1.872 1.00 97.69 86 SER A CA 1
ATOM 670 C C . SER A 1 86 ? -3.780 -1.135 -1.209 1.00 97.69 86 SER A C 1
ATOM 672 O O . SER A 1 86 ? -3.881 -0.755 -0.038 1.00 97.69 86 SER A O 1
ATOM 674 N N . PHE A 1 87 ? -2.776 -0.761 -1.996 1.00 97.38 87 PHE A N 1
ATOM 675 C CA . PHE A 1 87 ? -1.692 0.130 -1.593 1.00 97.38 87 PHE A CA 1
ATOM 676 C C . PHE A 1 87 ? -1.953 1.532 -2.114 1.00 97.38 87 PHE A C 1
ATOM 678 O O . PHE A 1 87 ? -2.278 1.709 -3.289 1.00 97.38 87 PHE A O 1
ATOM 685 N N . LYS A 1 88 ? -1.848 2.535 -1.237 1.00 95.81 88 LYS A N 1
ATOM 686 C CA . LYS A 1 88 ? -2.171 3.927 -1.569 1.00 95.81 88 LYS A CA 1
ATOM 687 C C . LYS A 1 88 ? -1.244 4.894 -0.855 1.00 95.81 88 LYS A C 1
ATOM 689 O O . LYS A 1 88 ? -0.990 4.739 0.335 1.00 95.81 88 LYS A O 1
ATOM 694 N N . VAL A 1 89 ? -0.798 5.926 -1.561 1.00 94.88 89 VAL A N 1
ATOM 695 C CA . VAL A 1 89 ? -0.085 7.060 -0.963 1.00 94.88 89 VAL A CA 1
ATOM 696 C C . VAL A 1 89 ? -0.315 8.322 -1.784 1.00 94.88 89 VAL A C 1
ATOM 698 O O . VAL A 1 89 ? -0.282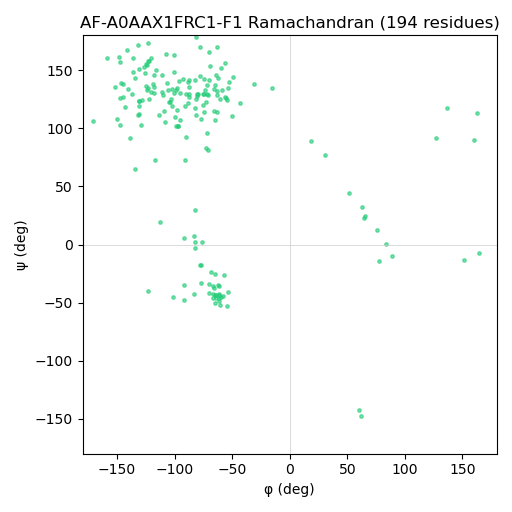 8.303 -3.015 1.00 94.88 89 VAL A O 1
ATOM 701 N N . ARG A 1 90 ? -0.584 9.424 -1.087 1.00 92.75 90 ARG A N 1
ATOM 702 C CA . ARG A 1 90 ? -0.822 10.727 -1.706 1.00 92.75 90 ARG A CA 1
ATOM 703 C C . ARG A 1 90 ? 0.495 11.325 -2.200 1.00 92.75 90 ARG A C 1
ATOM 705 O O . ARG A 1 90 ? 1.515 11.216 -1.524 1.00 92.75 90 ARG A O 1
ATOM 712 N N . GLN A 1 91 ? 0.453 11.987 -3.348 1.00 92.75 91 GLN A N 1
ATOM 713 C CA . GLN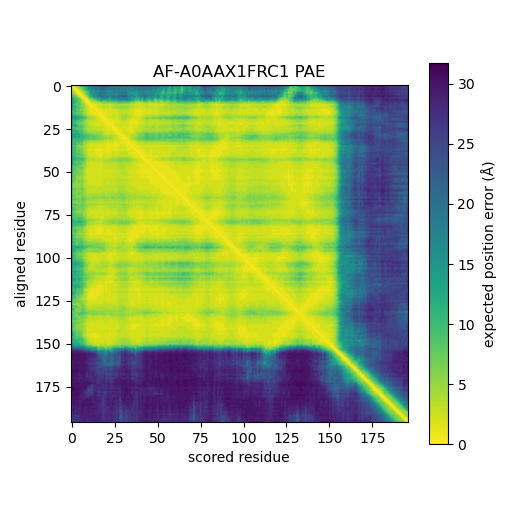 A 1 91 ? 1.506 12.889 -3.785 1.00 92.75 91 GLN A CA 1
ATOM 714 C C . GLN A 1 91 ? 1.460 14.174 -2.951 1.00 92.75 91 GLN A C 1
ATOM 716 O O . GLN A 1 91 ? 0.432 14.849 -2.894 1.00 92.75 91 GLN A O 1
ATOM 721 N N . PHE A 1 92 ? 2.570 14.497 -2.291 1.00 87.12 92 PHE A N 1
ATOM 722 C CA . PHE A 1 92 ? 2.686 15.720 -1.494 1.00 87.12 92 PHE A CA 1
ATOM 723 C C . PHE A 1 92 ? 3.255 16.886 -2.304 1.00 87.12 92 PHE A C 1
ATOM 725 O O . PHE A 1 92 ? 2.823 18.016 -2.106 1.00 87.12 92 PHE A O 1
ATOM 732 N N . GLU A 1 93 ? 4.170 16.596 -3.230 1.00 87.50 93 GLU A N 1
ATOM 733 C CA . GLU A 1 93 ? 4.802 17.573 -4.116 1.00 87.50 93 GLU A CA 1
ATOM 734 C C . GLU A 1 93 ? 4.589 17.155 -5.572 1.00 87.50 93 GLU A C 1
ATOM 736 O O . GLU A 1 93 ? 4.733 15.978 -5.920 1.00 87.50 93 GLU A O 1
ATOM 741 N N . GLU A 1 94 ? 4.183 18.105 -6.416 1.00 85.69 94 GLU A N 1
ATOM 742 C CA . GLU A 1 94 ? 3.873 17.844 -7.821 1.00 85.69 94 GLU A CA 1
ATOM 743 C C . GLU A 1 94 ? 5.094 17.265 -8.547 1.00 85.69 94 GLU A C 1
ATOM 745 O O . GLU A 1 94 ? 6.214 17.749 -8.418 1.00 85.69 94 GLU A O 1
ATOM 750 N N . GLY A 1 95 ? 4.876 16.190 -9.303 1.00 82.19 95 GLY A N 1
ATOM 751 C CA . GLY A 1 95 ? 5.942 15.472 -10.006 1.00 82.19 95 GLY A CA 1
ATOM 752 C C . GLY A 1 95 ? 6.797 14.551 -9.126 1.00 82.19 95 GLY A C 1
ATOM 753 O O . GLY A 1 95 ? 7.464 13.668 -9.664 1.00 82.19 95 GLY A O 1
ATOM 754 N N . GLU A 1 96 ? 6.729 14.659 -7.796 1.00 86.69 96 GLU A N 1
ATOM 755 C CA . GLU A 1 96 ? 7.512 13.809 -6.900 1.00 86.69 96 GLU A CA 1
ATOM 756 C C . GLU A 1 96 ? 6.755 12.549 -6.467 1.00 86.69 96 GLU A C 1
ATOM 758 O O . GLU A 1 96 ? 5.546 12.560 -6.209 1.00 86.69 96 GLU A O 1
ATOM 763 N N . ARG A 1 97 ? 7.482 11.430 -6.367 1.00 90.50 97 ARG A N 1
ATOM 764 C CA . ARG A 1 97 ? 6.955 10.182 -5.805 1.00 90.50 97 ARG A CA 1
ATOM 765 C C . ARG A 1 97 ? 7.321 10.087 -4.323 1.00 90.50 97 ARG A C 1
ATOM 767 O O . ARG A 1 97 ? 8.501 10.166 -3.992 1.00 90.50 97 ARG A O 1
ATOM 774 N N . PRO A 1 98 ? 6.357 9.787 -3.434 1.00 92.06 98 PRO A N 1
ATOM 775 C CA . PRO A 1 98 ? 6.625 9.589 -2.006 1.00 92.06 98 PRO A CA 1
ATOM 776 C C . PRO A 1 98 ? 7.280 8.226 -1.699 1.00 92.06 98 PRO A C 1
ATOM 778 O O . PRO A 1 98 ? 7.511 7.884 -0.541 1.00 92.06 98 PRO A O 1
ATOM 781 N N . PHE A 1 99 ? 7.569 7.428 -2.728 1.00 94.00 99 PHE A N 1
ATOM 782 C CA . PHE A 1 99 ? 8.252 6.142 -2.649 1.00 94.00 99 PHE A CA 1
ATOM 783 C C . PHE A 1 99 ? 9.292 6.033 -3.758 1.00 94.00 99 PHE A C 1
ATOM 785 O O . PHE A 1 99 ? 9.243 6.714 -4.783 1.00 94.00 99 PHE A O 1
ATOM 792 N N . LYS A 1 100 ? 10.234 5.122 -3.556 1.00 95.44 100 LYS A N 1
ATOM 793 C CA . LYS A 1 100 ? 11.320 4.864 -4.497 1.00 95.44 100 LYS A CA 1
ATOM 794 C C . LYS A 1 100 ? 11.020 3.624 -5.339 1.00 95.44 100 LYS A C 1
ATOM 796 O O . LYS A 1 100 ? 10.384 2.682 -4.860 1.00 95.44 100 LYS A O 1
ATOM 801 N N . VAL A 1 101 ? 11.498 3.630 -6.581 1.00 95.69 101 VAL A N 1
ATOM 802 C CA . VAL A 1 101 ? 11.313 2.537 -7.542 1.00 95.69 101 VAL A CA 1
ATOM 803 C C . VAL A 1 101 ? 12.674 2.085 -8.056 1.00 95.69 101 VAL A C 1
ATOM 805 O O . VAL A 1 101 ? 13.524 2.923 -8.359 1.00 95.69 101 VAL A O 1
ATOM 808 N N . TRP A 1 102 ? 12.869 0.774 -8.146 1.00 95.50 102 TRP A N 1
ATOM 809 C CA . TRP A 1 102 ? 14.079 0.129 -8.641 1.00 95.50 102 TRP A CA 1
A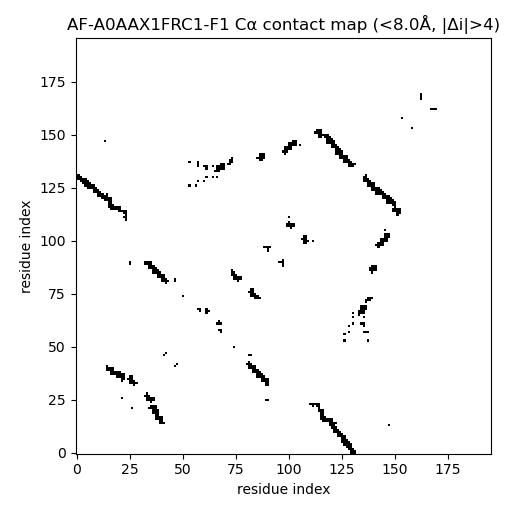TOM 810 C C . TRP A 1 102 ? 13.763 -0.872 -9.741 1.00 95.50 102 TRP A C 1
ATOM 812 O O . TRP A 1 102 ? 12.686 -1.473 -9.765 1.00 95.50 102 TRP A O 1
ATOM 822 N N . ASP A 1 103 ? 14.738 -1.081 -10.616 1.00 92.19 103 ASP A N 1
ATOM 823 C CA . ASP A 1 103 ? 14.744 -2.197 -11.552 1.00 92.19 103 ASP A CA 1
ATOM 824 C C . ASP A 1 103 ? 15.248 -3.500 -10.885 1.00 92.19 103 ASP A C 1
ATOM 826 O O . ASP A 1 103 ? 15.658 -3.542 -9.718 1.00 92.19 103 ASP A O 1
ATOM 830 N N . MET A 1 104 ? 15.257 -4.590 -11.652 1.00 89.44 104 MET A N 1
ATOM 831 C CA . MET A 1 104 ? 15.806 -5.889 -11.240 1.00 89.44 104 MET A CA 1
ATOM 832 C C . MET A 1 104 ? 17.287 -5.841 -10.823 1.00 89.44 104 MET A C 1
ATOM 834 O O . MET A 1 104 ? 17.717 -6.665 -10.018 1.00 89.44 104 MET A O 1
ATOM 838 N N . LYS A 1 105 ? 18.062 -4.883 -11.347 1.00 88.94 105 LYS A N 1
ATOM 839 C CA . LYS A 1 105 ? 19.495 -4.693 -11.071 1.00 88.94 105 LYS A CA 1
ATOM 840 C C . LYS A 1 105 ? 19.745 -3.730 -9.898 1.00 88.94 105 LYS A C 1
ATOM 842 O O . LYS A 1 105 ? 20.900 -3.437 -9.607 1.00 88.94 105 LYS A O 1
ATOM 847 N N . MET A 1 106 ? 18.694 -3.282 -9.200 1.00 89.62 106 MET A N 1
ATOM 848 C CA . MET A 1 106 ? 18.747 -2.305 -8.104 1.00 89.62 106 MET A CA 1
ATOM 849 C C . MET A 1 106 ? 19.203 -0.900 -8.528 1.00 89.62 106 MET A C 1
ATOM 851 O O . MET A 1 106 ? 19.643 -0.112 -7.687 1.00 89.62 106 MET A O 1
ATOM 855 N N . ASN A 1 107 ? 19.031 -0.538 -9.800 1.00 92.25 107 ASN A N 1
ATOM 856 C CA . ASN A 1 107 ? 19.181 0.844 -10.245 1.00 92.25 107 ASN A CA 1
ATOM 857 C C . ASN A 1 107 ? 17.890 1.629 -9.973 1.00 92.25 107 ASN A C 1
ATOM 859 O O . ASN A 1 107 ? 16.796 1.085 -10.153 1.00 92.25 107 ASN A O 1
ATOM 863 N N . PRO A 1 108 ? 17.983 2.903 -9.551 1.00 92.88 108 PRO A N 1
ATOM 864 C CA . PRO A 1 108 ? 16.809 3.744 -9.361 1.00 92.88 108 PRO A CA 1
ATOM 865 C C . PRO A 1 108 ? 16.114 4.025 -10.699 1.00 92.88 108 PRO A C 1
ATOM 867 O O . PRO A 1 108 ? 16.750 4.415 -11.676 1.00 92.88 108 PRO A O 1
ATOM 870 N N . VAL A 1 109 ? 14.791 3.883 -10.720 1.00 90.81 109 VAL A N 1
ATOM 871 C CA . VAL A 1 109 ? 13.944 4.191 -11.877 1.00 90.81 109 VAL A CA 1
ATOM 872 C C . VAL A 1 109 ? 13.312 5.565 -11.668 1.00 90.81 109 VAL A C 1
ATOM 874 O O . VAL A 1 109 ? 12.454 5.754 -10.800 1.00 90.81 109 VAL A O 1
ATOM 877 N N . VAL A 1 110 ? 13.758 6.544 -12.458 1.00 86.44 110 VAL A N 1
ATOM 878 C CA . VAL A 1 110 ? 13.247 7.926 -12.416 1.00 86.44 110 VAL A CA 1
ATOM 879 C C . VAL A 1 110 ? 11.966 8.055 -13.240 1.00 86.44 110 VAL A C 1
ATOM 881 O O . VAL A 1 110 ? 10.982 8.623 -12.765 1.00 86.44 110 VAL A O 1
ATOM 884 N N . GLU A 1 111 ? 11.936 7.448 -14.420 1.00 87.12 111 GLU A N 1
ATOM 885 C CA . GLU A 1 111 ? 10.758 7.394 -15.281 1.00 87.12 111 GLU A CA 1
ATOM 886 C C . GLU A 1 111 ? 10.208 5.973 -15.280 1.00 87.12 111 GLU A C 1
ATOM 888 O O . GLU A 1 111 ? 10.794 5.053 -15.844 1.00 87.12 111 GLU A O 1
ATOM 893 N N . VAL A 1 112 ? 9.093 5.781 -14.579 1.00 88.44 112 VAL A N 1
ATOM 894 C CA . VAL A 1 112 ? 8.424 4.482 -14.524 1.00 88.44 112 VAL A CA 1
ATOM 895 C C . VAL A 1 112 ? 7.461 4.405 -15.712 1.00 88.44 112 VAL A C 1
ATOM 897 O O . VAL A 1 112 ? 6.632 5.311 -15.854 1.00 88.44 112 VAL A O 1
ATOM 900 N N . PRO A 1 113 ? 7.532 3.357 -16.551 1.00 85.88 113 PRO A N 1
ATOM 901 C CA . PRO A 1 113 ? 6.607 3.189 -17.667 1.00 85.88 113 PRO A CA 1
ATOM 902 C C . PRO A 1 113 ? 5.162 3.007 -17.177 1.00 85.88 113 PRO A C 1
ATOM 904 O O . PRO A 1 113 ? 4.904 2.805 -15.987 1.00 85.88 113 PRO A O 1
ATOM 907 N N . ASN A 1 114 ? 4.201 3.053 -18.101 1.00 87.94 114 ASN A N 1
ATOM 908 C CA . ASN A 1 114 ? 2.794 2.780 -17.799 1.00 87.94 114 ASN A CA 1
ATOM 909 C C . ASN A 1 114 ? 2.588 1.283 -17.520 1.00 87.94 114 ASN A C 1
ATOM 911 O O . ASN A 1 114 ? 2.197 0.521 -18.404 1.00 87.94 114 ASN A O 1
ATOM 915 N N . LEU A 1 115 ? 2.899 0.877 -16.290 1.00 91.12 115 LEU A N 1
ATOM 916 C CA . LEU A 1 115 ? 2.718 -0.482 -15.794 1.00 91.12 115 LEU A CA 1
ATOM 917 C C . LEU A 1 115 ? 1.232 -0.859 -15.765 1.00 91.12 115 LEU A C 1
ATOM 919 O O . LEU A 1 115 ? 0.380 -0.025 -15.462 1.00 91.12 115 LEU A O 1
ATOM 923 N N . THR A 1 116 ? 0.934 -2.127 -16.025 1.00 91.88 116 THR A N 1
ATOM 924 C CA . THR A 1 116 ? -0.421 -2.691 -16.020 1.00 91.88 116 THR A CA 1
ATOM 925 C C . THR A 1 116 ? -0.542 -3.867 -15.060 1.00 91.88 116 THR A C 1
ATOM 927 O O . THR A 1 116 ? 0.455 -4.357 -14.513 1.00 91.88 116 THR A O 1
ATOM 930 N N . ALA A 1 117 ? -1.777 -4.354 -14.893 1.00 92.19 117 ALA A N 1
ATOM 931 C CA . ALA A 1 117 ? -2.042 -5.655 -14.292 1.00 92.19 117 ALA A CA 1
ATOM 932 C C . ALA A 1 117 ? -1.165 -6.747 -14.935 1.00 92.19 117 ALA A C 1
ATOM 934 O O . ALA A 1 117 ? -0.847 -6.686 -16.126 1.00 92.19 117 ALA A O 1
ATOM 935 N N . GLY A 1 118 ? -0.738 -7.710 -14.121 1.00 92.75 118 GLY A N 1
ATOM 936 C CA . GLY A 1 118 ? 0.238 -8.737 -14.491 1.00 92.75 118 GLY A CA 1
ATOM 937 C C . GLY A 1 118 ? 1.701 -8.347 -14.248 1.00 92.75 118 GLY A C 1
ATOM 938 O O . GLY A 1 118 ? 2.570 -9.207 -14.333 1.00 92.75 118 GLY A O 1
ATOM 939 N N . THR A 1 119 ? 2.001 -7.084 -13.920 1.00 95.00 119 THR A N 1
ATOM 940 C CA . THR A 1 119 ? 3.350 -6.680 -13.483 1.00 95.00 119 THR A CA 1
ATOM 941 C C . THR A 1 119 ? 3.712 -7.386 -12.176 1.00 95.00 119 THR A C 1
ATOM 943 O O . THR A 1 119 ? 2.936 -7.343 -11.221 1.00 95.00 119 THR A O 1
ATOM 946 N N . VAL A 1 120 ? 4.906 -7.975 -12.107 1.00 95.62 120 VAL A N 1
ATOM 947 C CA . VAL A 1 120 ? 5.431 -8.639 -10.907 1.00 95.62 120 VAL A CA 1
ATOM 948 C C . VAL A 1 120 ? 6.440 -7.730 -10.212 1.00 95.62 120 VAL A C 1
ATOM 950 O O . VAL A 1 120 ? 7.327 -7.166 -10.861 1.00 95.62 120 VAL A O 1
ATOM 953 N N . LEU A 1 121 ? 6.345 -7.586 -8.887 1.00 96.31 121 LEU A N 1
ATOM 954 C CA . LEU A 1 121 ? 7.256 -6.740 -8.112 1.00 96.31 121 LEU A CA 1
ATOM 955 C C . LEU A 1 121 ? 7.524 -7.241 -6.688 1.00 96.31 121 LEU A C 1
ATOM 957 O O . LEU A 1 121 ? 6.761 -8.021 -6.123 1.00 96.31 121 LEU A O 1
ATOM 961 N N . ASN A 1 122 ? 8.614 -6.748 -6.097 1.00 95.75 122 ASN A N 1
ATOM 962 C CA . ASN A 1 122 ? 8.809 -6.756 -4.648 1.00 95.75 122 ASN A CA 1
ATOM 963 C C . ASN A 1 122 ? 8.388 -5.399 -4.077 1.00 95.75 122 ASN A C 1
ATOM 965 O O . ASN A 1 122 ? 8.682 -4.352 -4.658 1.00 95.75 122 ASN A O 1
ATOM 969 N N . LEU A 1 123 ? 7.737 -5.412 -2.920 1.00 96.12 123 LEU A N 1
ATOM 970 C CA . LEU A 1 123 ? 7.153 -4.241 -2.286 1.00 96.12 123 LEU A CA 1
ATOM 971 C C . LEU A 1 123 ? 7.562 -4.159 -0.821 1.00 96.12 123 LEU A C 1
ATOM 973 O O . LEU A 1 123 ? 7.212 -5.035 -0.035 1.00 96.12 123 LEU A O 1
ATOM 977 N N . ASN A 1 124 ? 8.175 -3.041 -0.434 1.00 95.12 124 ASN A N 1
ATOM 978 C CA . ASN A 1 124 ? 8.185 -2.619 0.961 1.00 95.12 124 ASN A CA 1
ATOM 979 C C . ASN A 1 124 ? 7.102 -1.580 1.197 1.00 95.12 124 ASN A C 1
ATOM 981 O O . ASN A 1 124 ? 7.011 -0.583 0.473 1.00 95.12 124 ASN A O 1
ATOM 985 N N . PHE A 1 125 ? 6.364 -1.739 2.282 1.00 94.75 125 PHE A N 1
ATOM 986 C CA . PHE A 1 125 ? 5.314 -0.814 2.683 1.00 94.75 125 PHE A CA 1
ATOM 987 C C . PHE A 1 125 ? 5.297 -0.624 4.201 1.00 94.75 125 PHE A C 1
ATOM 989 O O . PHE A 1 125 ? 5.957 -1.351 4.951 1.00 94.75 125 PHE A O 1
ATOM 996 N N . ALA A 1 126 ? 4.553 0.385 4.636 1.00 92.44 126 ALA A N 1
ATOM 997 C CA . ALA A 1 126 ? 4.294 0.683 6.035 1.00 92.44 126 ALA A CA 1
ATOM 998 C C . ALA A 1 126 ? 2.785 0.734 6.299 1.00 92.44 126 ALA A C 1
ATOM 1000 O O . ALA A 1 126 ? 1.988 1.038 5.406 1.00 92.44 126 ALA A O 1
ATOM 1001 N N . PHE A 1 127 ? 2.402 0.466 7.545 1.00 92.94 127 PHE A N 1
ATOM 1002 C CA . PHE A 1 127 ? 1.055 0.736 8.027 1.00 92.94 127 PHE A CA 1
ATOM 1003 C C . PHE A 1 127 ? 0.940 2.209 8.420 1.00 92.94 127 PHE A C 1
ATOM 1005 O O . PHE A 1 127 ? 1.611 2.690 9.330 1.00 92.94 127 PHE A O 1
ATOM 1012 N N . TYR A 1 128 ? 0.073 2.938 7.732 1.00 90.44 128 TYR A N 1
ATOM 1013 C CA . TYR A 1 128 ? -0.230 4.320 8.069 1.00 90.44 128 TYR A CA 1
ATOM 1014 C C . TYR A 1 128 ? -1.563 4.381 8.800 1.00 90.44 128 TYR A C 1
ATOM 1016 O O . TYR A 1 128 ? -2.586 3.994 8.230 1.00 90.44 128 TYR A O 1
ATOM 1024 N N . VAL A 1 129 ? -1.549 4.862 10.047 1.00 91.38 129 VAL A N 1
ATOM 1025 C CA . VAL A 1 129 ? -2.758 5.027 10.855 1.00 91.38 129 VAL A CA 1
ATOM 1026 C C . VAL A 1 129 ? -3.068 6.509 11.035 1.00 91.38 129 VAL A C 1
ATOM 1028 O O . VAL A 1 129 ? -2.222 7.307 11.444 1.00 91.38 129 VAL A O 1
ATOM 1031 N N . SER A 1 130 ? -4.305 6.886 10.734 1.00 90.50 130 SER A N 1
ATOM 1032 C CA . SER A 1 130 ? -4.812 8.243 10.935 1.00 90.50 130 SER A CA 1
ATOM 1033 C C . SER A 1 130 ? -6.084 8.228 11.765 1.00 90.50 130 SER A C 1
ATOM 1035 O O . SER A 1 130 ? -6.877 7.293 11.687 1.00 90.50 130 SER A O 1
ATOM 1037 N N . GLU A 1 131 ? -6.289 9.272 12.562 1.00 91.94 131 GLU A N 1
ATOM 1038 C CA . GLU A 1 131 ? -7.532 9.481 13.299 1.00 91.94 131 GLU A CA 1
ATOM 1039 C C . GLU A 1 131 ? -8.347 10.600 12.648 1.00 91.94 131 GLU A C 1
ATOM 1041 O O . GLU A 1 131 ? -7.826 11.668 12.311 1.00 91.94 131 GLU A O 1
ATOM 1046 N N . PHE A 1 132 ? -9.640 10.342 12.463 1.00 89.25 132 PHE A N 1
ATOM 1047 C CA . PHE A 1 132 ? -10.606 11.345 12.048 1.00 89.25 132 PHE A CA 1
ATOM 1048 C C . PHE A 1 132 ? -11.968 11.105 12.701 1.00 89.25 132 PHE A C 1
ATOM 1050 O O . PHE A 1 132 ? -12.553 10.026 12.565 1.00 89.25 132 PHE A O 1
ATOM 1057 N N . ARG A 1 133 ? -12.507 12.143 13.354 1.00 91.00 133 ARG A N 1
ATOM 1058 C CA . ARG A 1 133 ? -13.837 12.144 13.994 1.00 91.00 133 ARG A CA 1
ATOM 1059 C C . ARG A 1 133 ? -14.041 10.945 14.943 1.00 91.00 133 ARG A C 1
ATOM 1061 O O . ARG A 1 133 ? -15.082 10.290 14.918 1.00 91.00 133 ARG A O 1
ATOM 1068 N N . GLY A 1 134 ? -13.038 10.638 15.765 1.00 91.25 134 GLY A N 1
ATOM 1069 C CA . GLY A 1 134 ? -13.060 9.555 16.752 1.00 91.25 134 GLY A CA 1
ATOM 1070 C C . GLY A 1 134 ? -12.902 8.154 16.158 1.00 91.25 134 GLY A C 1
ATOM 1071 O O . GLY A 1 134 ? -13.162 7.163 16.847 1.00 91.25 134 GLY A O 1
ATOM 1072 N N . LYS A 1 135 ? -12.503 8.049 14.884 1.00 94.44 135 LYS A N 1
ATOM 1073 C CA . LYS A 1 135 ? -12.255 6.779 14.194 1.00 94.44 135 LYS A CA 1
ATOM 1074 C C . LYS A 1 135 ? -10.817 6.705 13.701 1.00 94.44 135 LYS A C 1
ATOM 1076 O O . LYS A 1 135 ? -10.347 7.620 13.032 1.00 94.44 135 LYS A O 1
ATOM 1081 N N . ALA A 1 136 ? -10.150 5.594 13.987 1.00 94.81 136 ALA A N 1
ATOM 1082 C CA . ALA A 1 136 ? -8.842 5.277 13.434 1.00 94.81 136 ALA A CA 1
ATOM 1083 C C . ALA A 1 136 ? -8.998 4.547 12.092 1.00 94.81 136 ALA A C 1
ATOM 1085 O O . ALA A 1 136 ? -9.809 3.630 11.971 1.00 94.81 136 ALA A O 1
ATOM 1086 N N . PHE A 1 137 ? -8.222 4.934 11.090 1.00 94.50 137 PHE A N 1
ATOM 1087 C CA . PHE A 1 137 ? -8.163 4.321 9.766 1.00 94.50 137 PHE A CA 1
ATOM 1088 C C . PHE A 1 137 ? -6.760 3.782 9.532 1.00 94.50 137 PHE A C 1
ATOM 1090 O O . PHE A 1 137 ? -5.799 4.405 9.965 1.00 94.50 137 PHE A O 1
ATOM 1097 N N . ILE A 1 138 ? -6.642 2.666 8.814 1.00 94.75 138 ILE A N 1
ATOM 1098 C CA . ILE A 1 138 ? -5.354 2.090 8.416 1.00 94.75 138 ILE A CA 1
ATOM 1099 C C . ILE A 1 138 ? -5.238 2.044 6.892 1.00 94.75 138 ILE A C 1
ATOM 1101 O O . ILE A 1 138 ? -6.195 1.714 6.190 1.00 94.75 138 ILE A O 1
ATOM 1105 N N . GLN A 1 139 ? -4.058 2.382 6.384 1.00 94.94 139 GLN A N 1
ATOM 1106 C CA . GLN A 1 139 ? -3.698 2.330 4.970 1.00 94.94 139 GLN A CA 1
ATOM 1107 C C . GLN A 1 139 ? -2.362 1.607 4.793 1.00 94.94 139 GLN A C 1
ATOM 1109 O O . GLN A 1 139 ? -1.496 1.664 5.668 1.00 94.94 139 GLN A O 1
ATOM 1114 N N . LEU A 1 140 ? -2.184 0.959 3.641 1.00 96.19 140 LEU A N 1
ATOM 1115 C CA . LEU A 1 140 ? -0.909 0.371 3.238 1.00 96.19 140 LEU A CA 1
ATOM 1116 C C . LEU A 1 140 ? -0.166 1.376 2.356 1.00 96.19 140 LEU A C 1
ATOM 1118 O O . LEU A 1 140 ? -0.557 1.599 1.210 1.00 96.19 140 LEU A O 1
ATOM 1122 N N . GLN A 1 141 ? 0.884 2.000 2.889 1.00 95.44 141 GLN A N 1
ATOM 1123 C CA . GLN A 1 141 ? 1.660 2.998 2.154 1.00 95.44 141 GLN A CA 1
ATOM 1124 C C . GLN A 1 141 ? 2.913 2.364 1.548 1.00 95.44 141 GLN A C 1
ATOM 1126 O O . GLN A 1 141 ? 3.776 1.908 2.306 1.00 95.44 141 GLN A O 1
ATOM 1131 N N . PRO A 1 142 ? 3.048 2.317 0.210 1.00 95.44 142 PRO A N 1
ATOM 1132 C CA . PRO A 1 142 ? 4.274 1.847 -0.416 1.00 95.44 142 PRO A CA 1
ATOM 1133 C C . PRO A 1 142 ? 5.437 2.767 -0.039 1.00 95.44 142 PRO A C 1
ATOM 1135 O O . PRO A 1 142 ? 5.287 3.981 0.060 1.00 95.44 142 PRO A O 1
ATOM 1138 N N . THR A 1 143 ? 6.610 2.175 0.157 1.00 94.56 143 THR A N 1
ATOM 1139 C CA . THR A 1 143 ? 7.852 2.906 0.451 1.00 94.56 143 THR A CA 1
ATOM 1140 C C . THR A 1 143 ? 8.931 2.583 -0.574 1.00 94.56 143 THR A C 1
ATOM 1142 O O . THR A 1 143 ? 9.677 3.472 -0.985 1.00 94.56 143 THR A O 1
ATOM 1145 N N . HIS A 1 144 ? 9.029 1.310 -0.975 1.00 95.19 144 HIS A N 1
ATOM 1146 C CA . HIS A 1 144 ? 10.020 0.833 -1.928 1.00 95.19 144 HIS A CA 1
ATOM 1147 C C . HIS A 1 144 ? 9.394 -0.188 -2.874 1.00 95.19 144 HIS A C 1
ATOM 1149 O O . HIS A 1 144 ? 8.724 -1.102 -2.403 1.00 95.19 144 HIS A O 1
ATOM 1155 N N . ILE A 1 145 ? 9.644 -0.061 -4.175 1.00 96.50 145 ILE A N 1
ATOM 1156 C CA . ILE A 1 145 ? 9.141 -0.987 -5.194 1.00 96.50 145 ILE A CA 1
ATOM 1157 C C . ILE A 1 145 ? 10.298 -1.452 -6.067 1.00 96.50 145 ILE A C 1
ATOM 1159 O O . ILE A 1 145 ? 10.962 -0.625 -6.679 1.00 96.50 145 ILE A O 1
ATOM 1163 N N . GLN A 1 146 ? 10.512 -2.757 -6.176 1.00 96.12 146 GLN A N 1
ATOM 1164 C CA . GLN A 1 146 ? 11.433 -3.332 -7.152 1.00 96.12 146 GLN A CA 1
ATOM 1165 C C . GLN A 1 146 ? 10.632 -4.047 -8.237 1.00 96.12 146 GLN A C 1
ATOM 1167 O O . GLN A 1 146 ? 9.980 -5.051 -7.957 1.00 96.12 146 GLN A O 1
ATOM 1172 N N . ILE A 1 147 ? 10.691 -3.550 -9.4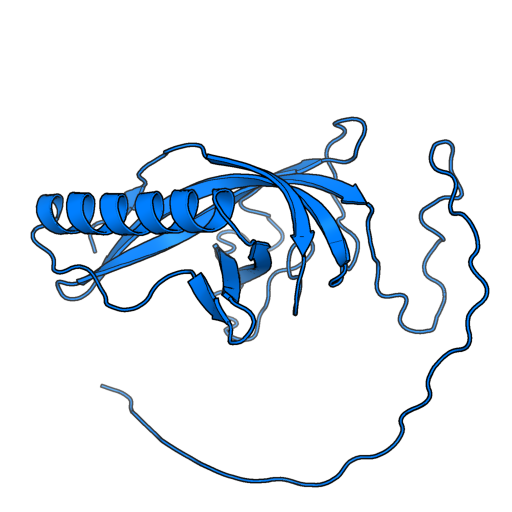69 1.00 94.50 147 ILE A N 1
ATOM 1173 C CA . ILE A 1 147 ? 9.997 -4.161 -10.606 1.00 94.50 147 ILE A CA 1
ATOM 1174 C C . ILE A 1 147 ? 10.770 -5.415 -11.019 1.00 94.50 147 ILE A C 1
ATOM 1176 O O . ILE A 1 147 ? 11.948 -5.322 -11.363 1.00 94.50 147 ILE A O 1
ATOM 1180 N N . LYS A 1 148 ? 10.111 -6.578 -10.963 1.00 91.75 148 LYS A N 1
ATOM 1181 C CA . LYS A 1 148 ? 10.672 -7.882 -11.350 1.00 91.75 148 LYS A CA 1
ATOM 1182 C C . LYS A 1 148 ? 10.381 -8.191 -12.815 1.00 91.75 148 LYS A C 1
ATOM 1184 O O . LYS A 1 148 ? 11.284 -8.562 -13.554 1.00 91.75 148 LYS A O 1
ATOM 1189 N N . GLU A 1 149 ? 9.127 -8.002 -13.211 1.00 92.31 149 GLU A N 1
ATOM 1190 C CA . GLU A 1 149 ? 8.633 -8.216 -14.568 1.00 92.31 149 GLU A CA 1
ATOM 1191 C C . GLU A 1 149 ? 7.604 -7.130 -14.876 1.00 92.31 149 GLU A C 1
ATOM 1193 O O . GLU A 1 149 ? 6.591 -7.022 -14.187 1.00 92.31 149 GLU A O 1
ATOM 1198 N N . ALA A 1 150 ? 7.867 -6.297 -15.882 1.00 90.00 150 ALA A N 1
ATOM 1199 C CA . ALA A 1 150 ? 6.960 -5.225 -16.272 1.00 90.00 150 ALA A CA 1
ATOM 1200 C C . ALA A 1 150 ? 5.969 -5.718 -17.331 1.00 90.00 150 ALA A C 1
ATOM 1202 O O . ALA A 1 150 ? 6.377 -6.247 -18.364 1.00 90.00 150 ALA A O 1
ATOM 1203 N N . LYS A 1 151 ? 4.674 -5.478 -17.112 1.00 90.75 151 LYS A N 1
ATOM 1204 C CA . LYS A 1 151 ? 3.666 -5.481 -18.178 1.00 90.75 151 LYS A CA 1
ATOM 1205 C C . LYS A 1 151 ? 3.322 -4.030 -18.471 1.00 90.75 151 LYS A C 1
ATOM 1207 O O . LYS A 1 151 ? 2.993 -3.289 -17.547 1.00 90.75 151 LYS A O 1
ATOM 1212 N N . VAL A 1 152 ? 3.492 -3.601 -19.717 1.00 84.62 152 VAL A N 1
ATOM 1213 C CA . VAL A 1 152 ? 3.363 -2.195 -20.117 1.00 84.62 152 VAL A CA 1
ATOM 1214 C C . VAL A 1 152 ? 2.230 -2.067 -21.122 1.00 84.62 152 VAL A C 1
ATOM 1216 O O . VAL A 1 152 ? 2.128 -2.865 -22.050 1.00 84.62 152 VAL A O 1
ATOM 1219 N N . TYR A 1 153 ? 1.378 -1.059 -20.944 1.00 74.19 153 TYR A N 1
ATOM 1220 C CA . TYR A 1 153 ? 0.361 -0.740 -21.939 1.00 74.19 153 TYR A CA 1
ATOM 1221 C C . TYR A 1 153 ? 0.997 -0.003 -23.122 1.00 74.19 153 TYR A C 1
ATOM 1223 O O . TYR A 1 153 ? 1.348 1.174 -23.011 1.00 74.19 153 TYR A O 1
ATOM 1231 N N . GLU A 1 154 ? 1.105 -0.682 -24.260 1.00 62.47 154 GLU A N 1
ATOM 1232 C CA . GLU A 1 154 ? 1.494 -0.098 -25.544 1.00 62.47 154 GLU A CA 1
ATOM 1233 C C . GLU A 1 154 ? 0.240 0.362 -26.302 1.00 62.47 154 GLU A C 1
ATOM 1235 O O . GLU A 1 154 ? -0.219 -0.267 -27.253 1.00 62.47 154 GLU A O 1
ATOM 1240 N N . GLY A 1 155 ? -0.384 1.455 -25.857 1.00 46.72 155 GLY A N 1
ATOM 1241 C CA . GLY A 1 155 ? -1.422 2.109 -26.660 1.00 46.72 155 GLY A CA 1
ATOM 1242 C C . GLY A 1 155 ? -0.847 2.480 -28.031 1.00 46.72 155 GLY A C 1
ATOM 1243 O O . G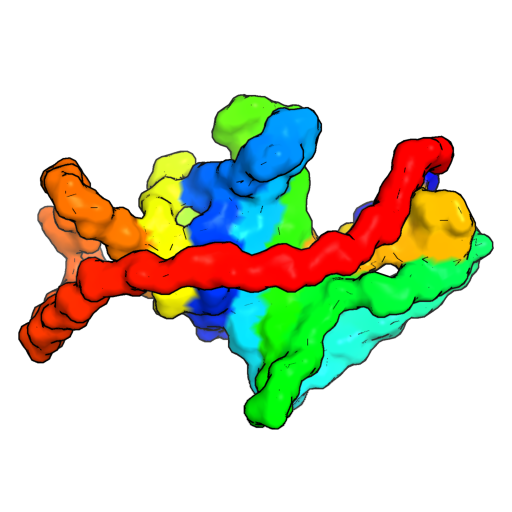LY A 1 155 ? 0.208 3.104 -28.089 1.00 46.72 155 GLY A O 1
ATOM 1244 N N . GLY A 1 156 ? -1.507 2.058 -29.116 1.00 44.62 156 GLY A N 1
ATOM 1245 C CA . GLY A 1 156 ? -0.983 2.112 -30.484 1.00 44.62 156 GLY A CA 1
ATOM 1246 C C . GLY A 1 156 ? -0.278 3.423 -30.853 1.00 44.62 156 GLY A C 1
ATOM 1247 O O . GLY A 1 156 ? -0.881 4.494 -30.828 1.00 44.62 156 GLY A O 1
ATOM 1248 N N . GLY A 1 157 ? 0.995 3.304 -31.241 1.00 34.88 157 GLY A N 1
ATOM 1249 C CA . GLY A 1 157 ? 1.836 4.404 -31.714 1.00 34.88 157 GLY A CA 1
ATOM 1250 C C . GLY A 1 157 ? 3.165 4.502 -30.965 1.00 34.88 157 GLY A C 1
ATOM 1251 O O . GLY A 1 157 ? 3.254 5.193 -29.959 1.00 34.88 157 GLY A O 1
ATOM 1252 N N . ASN A 1 158 ? 4.187 3.823 -31.504 1.00 47.06 158 ASN A N 1
ATOM 1253 C CA . ASN A 1 158 ? 5.625 3.942 -31.214 1.00 47.06 158 ASN A CA 1
ATOM 1254 C C . ASN A 1 158 ? 6.006 4.360 -29.781 1.00 47.06 158 ASN A C 1
ATOM 1256 O O . ASN A 1 158 ? 6.464 5.480 -29.548 1.00 47.06 158 ASN A O 1
ATOM 1260 N N . ALA A 1 159 ? 5.928 3.412 -28.849 1.00 39.88 159 ALA A N 1
ATOM 1261 C CA . ALA A 1 159 ? 6.796 3.425 -27.679 1.00 39.88 159 ALA A CA 1
ATOM 1262 C C . ALA A 1 159 ? 8.100 2.674 -28.019 1.00 39.88 159 ALA A C 1
ATOM 1264 O O . ALA A 1 159 ? 8.050 1.655 -28.710 1.00 39.88 159 ALA A O 1
ATOM 1265 N N . PRO A 1 160 ? 9.275 3.156 -27.580 1.00 37.59 160 PRO A N 1
ATOM 1266 C CA . PRO A 1 160 ? 10.510 2.397 -27.704 1.00 37.59 160 PRO A CA 1
ATOM 1267 C C . PRO A 1 160 ? 10.370 1.085 -26.925 1.00 37.59 160 PRO A C 1
ATOM 1269 O O . PRO A 1 160 ? 10.060 1.095 -25.735 1.00 37.59 160 PRO A O 1
ATOM 1272 N N . THR A 1 161 ? 10.607 -0.036 -27.605 1.00 38.66 161 THR A N 1
ATOM 1273 C CA . THR A 1 161 ? 10.652 -1.383 -27.028 1.00 38.66 161 THR A CA 1
ATOM 1274 C C . THR A 1 161 ? 11.565 -1.408 -25.806 1.00 38.66 161 THR A C 1
ATOM 1276 O O . THR A 1 161 ? 12.791 -1.286 -25.919 1.00 38.66 161 THR A O 1
ATOM 1279 N N . PHE A 1 162 ? 10.969 -1.577 -24.627 1.00 42.12 162 PHE A N 1
ATOM 1280 C CA . PHE A 1 162 ? 11.694 -1.815 -23.387 1.00 42.12 162 PHE A CA 1
ATOM 1281 C C . PHE A 1 162 ? 12.263 -3.242 -23.443 1.00 42.12 162 PHE A C 1
ATOM 1283 O O . PHE A 1 162 ? 11.554 -4.211 -23.198 1.00 42.12 162 PHE A O 1
ATOM 1290 N N . GLY A 1 163 ? 13.527 -3.370 -23.859 1.00 41.19 163 GLY A N 1
ATOM 1291 C CA . GLY A 1 163 ? 14.187 -4.666 -24.084 1.00 41.19 163 GLY A CA 1
ATOM 1292 C C . GLY A 1 163 ? 15.300 -4.665 -25.141 1.00 41.19 163 GLY A C 1
ATOM 1293 O O . GLY A 1 163 ? 16.097 -5.594 -25.178 1.00 41.19 163 GLY A O 1
ATOM 1294 N N . ALA A 1 164 ? 15.432 -3.614 -25.959 1.00 36.59 164 ALA A N 1
ATOM 1295 C CA . ALA A 1 164 ? 16.449 -3.562 -27.023 1.00 36.59 164 ALA A CA 1
ATOM 1296 C C . ALA A 1 164 ? 17.858 -3.106 -26.567 1.00 36.59 164 ALA A C 1
ATOM 1298 O O . ALA A 1 164 ? 18.738 -2.898 -27.400 1.00 36.59 164 ALA A O 1
ATOM 1299 N N . GLY A 1 165 ? 18.093 -2.941 -25.261 1.00 39.53 165 GLY A N 1
ATOM 1300 C CA . GLY A 1 165 ? 19.390 -2.555 -24.697 1.00 39.53 165 GLY A CA 1
ATOM 1301 C C . GLY A 1 165 ? 19.800 -3.502 -23.575 1.00 39.53 165 GLY A C 1
ATOM 1302 O O . GLY A 1 165 ? 19.248 -3.427 -22.484 1.00 39.53 165 GLY A O 1
ATOM 1303 N N . GLU A 1 166 ? 20.730 -4.404 -23.890 1.00 42.47 166 GLU A N 1
ATOM 1304 C CA . GLU A 1 166 ? 21.433 -5.357 -23.017 1.00 42.47 166 GLU A CA 1
ATOM 1305 C C . GLU A 1 166 ? 20.793 -5.651 -21.643 1.00 42.47 166 GLU A C 1
ATOM 1307 O O . GLU A 1 166 ? 21.150 -5.076 -20.604 1.00 42.47 166 GLU A O 1
ATOM 1312 N N . GLY A 1 167 ? 19.908 -6.655 -21.598 1.00 36.81 167 GLY A N 1
ATOM 1313 C CA . GLY A 1 167 ? 19.720 -7.355 -20.329 1.00 36.81 167 GLY A CA 1
ATOM 1314 C C . GLY A 1 167 ? 18.517 -8.253 -20.107 1.00 36.81 167 GLY A C 1
ATOM 1315 O O . GLY A 1 167 ? 18.537 -8.896 -19.065 1.00 36.81 167 GLY A O 1
ATOM 1316 N N . TYR A 1 168 ? 17.514 -8.340 -20.984 1.00 40.75 168 TYR A N 1
ATOM 1317 C CA . TYR A 1 168 ? 16.371 -9.235 -20.747 1.00 40.75 168 TYR A CA 1
ATOM 1318 C C . TYR A 1 168 ? 15.819 -9.790 -22.062 1.00 40.75 168 TYR A C 1
ATOM 1320 O O . TYR A 1 168 ? 15.522 -9.029 -22.977 1.00 40.75 168 TYR A O 1
ATOM 1328 N N . ALA A 1 169 ? 15.713 -11.119 -22.147 1.00 32.66 169 ALA A N 1
ATOM 1329 C CA . ALA A 1 169 ? 15.053 -11.815 -23.243 1.00 32.66 169 ALA A CA 1
ATOM 1330 C C . ALA A 1 169 ? 13.541 -11.815 -22.993 1.00 32.66 169 ALA A C 1
ATOM 1332 O O . ALA A 1 169 ? 13.087 -12.253 -21.936 1.00 32.66 169 ALA A O 1
ATOM 1333 N N . VAL A 1 170 ? 12.785 -11.315 -23.965 1.00 39.66 170 VAL A N 1
ATOM 1334 C CA . VAL A 1 170 ? 11.345 -11.545 -24.072 1.00 39.66 170 VAL A CA 1
ATOM 1335 C C . VAL A 1 170 ? 11.196 -12.795 -24.938 1.00 39.66 170 VAL A C 1
ATOM 1337 O O . VAL A 1 170 ? 11.690 -12.811 -26.062 1.00 39.66 170 VAL A O 1
ATOM 1340 N N . GLU A 1 171 ? 10.598 -13.864 -24.413 1.00 35.72 171 GLU A N 1
ATOM 1341 C CA . GLU A 1 171 ? 10.112 -14.949 -25.271 1.00 35.72 171 GLU A CA 1
ATOM 1342 C C . GLU A 1 171 ? 8.840 -14.459 -25.970 1.00 35.72 171 GLU A C 1
ATOM 1344 O O . GLU A 1 171 ? 7.829 -14.185 -25.319 1.00 35.72 171 GLU A O 1
ATOM 1349 N N . ASP A 1 172 ? 8.919 -14.318 -27.294 1.00 37.03 172 ASP A N 1
ATOM 1350 C CA . ASP A 1 172 ? 7.781 -14.046 -28.168 1.00 37.03 172 ASP A CA 1
ATOM 1351 C C . ASP A 1 172 ? 6.810 -15.234 -28.130 1.00 37.03 172 ASP A C 1
ATOM 1353 O O . ASP A 1 172 ? 7.070 -16.302 -28.685 1.00 37.03 172 ASP A O 1
ATOM 1357 N N . GLY A 1 173 ? 5.669 -15.044 -27.471 1.00 30.69 173 GLY A N 1
ATOM 1358 C CA . GLY A 1 173 ? 4.504 -15.908 -27.609 1.00 30.69 173 GLY A CA 1
ATOM 1359 C C . GLY A 1 173 ? 3.508 -15.278 -28.575 1.00 30.69 173 GLY A C 1
ATOM 1360 O O . GLY A 1 173 ? 2.777 -14.366 -28.195 1.00 30.69 173 GLY A O 1
ATOM 1361 N N . GLU A 1 174 ? 3.472 -15.764 -29.817 1.00 35.62 174 GLU A N 1
ATOM 1362 C CA . GLU A 1 174 ? 2.431 -15.447 -3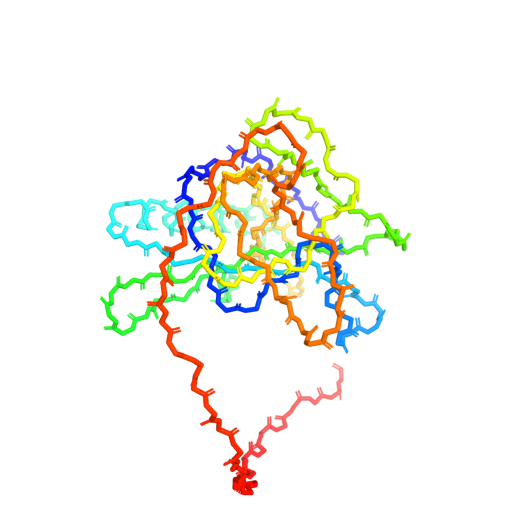0.799 1.00 35.62 174 GLU A CA 1
ATOM 1363 C C . GLU A 1 174 ? 1.031 -15.747 -30.228 1.00 35.62 174 GLU A C 1
ATOM 1365 O O . GLU A 1 174 ? 0.734 -16.873 -29.826 1.00 35.62 174 GLU A O 1
ATOM 1370 N N . GLY A 1 175 ? 0.137 -14.754 -30.220 1.00 27.45 175 GLY A N 1
ATOM 1371 C CA . GLY A 1 175 ? -1.243 -14.944 -29.774 1.00 27.45 175 GLY A CA 1
ATOM 1372 C C . GLY A 1 175 ? -2.132 -13.735 -30.055 1.00 27.45 175 GLY A C 1
ATOM 1373 O O . GLY A 1 175 ? -2.023 -12.709 -29.398 1.00 27.45 175 GLY A O 1
ATOM 1374 N N . ALA A 1 176 ? -2.997 -13.882 -31.058 1.00 30.06 176 ALA A N 1
ATOM 1375 C CA . ALA A 1 176 ? -3.976 -12.936 -31.595 1.00 30.06 176 ALA A CA 1
ATOM 1376 C C . ALA A 1 176 ? -4.605 -11.908 -30.621 1.00 30.06 176 ALA A C 1
ATOM 1378 O O . ALA A 1 176 ? -5.075 -12.240 -29.534 1.00 30.06 176 ALA A O 1
ATOM 1379 N N . ALA A 1 177 ? -4.736 -10.666 -31.101 1.00 32.03 177 ALA A N 1
ATOM 1380 C CA . ALA A 1 177 ? -5.498 -9.598 -30.456 1.00 32.03 177 ALA A CA 1
ATOM 1381 C C . ALA A 1 177 ? -7.008 -9.913 -30.395 1.00 32.03 177 ALA A C 1
ATOM 1383 O O . ALA A 1 177 ? -7.581 -10.298 -31.420 1.00 32.03 177 ALA A O 1
ATOM 1384 N N . PRO A 1 178 ? -7.705 -9.651 -29.274 1.00 33.56 178 PRO A N 1
ATOM 1385 C CA . PRO A 1 178 ? -9.152 -9.536 -29.294 1.00 33.56 178 PRO A CA 1
ATOM 1386 C C . PRO A 1 178 ? -9.572 -8.091 -29.603 1.00 33.56 178 PRO A C 1
ATOM 1388 O O . PRO A 1 178 ? -9.243 -7.143 -28.894 1.00 33.56 178 PRO A O 1
ATOM 1391 N N . SER A 1 179 ? -10.338 -7.951 -30.685 1.00 31.61 179 SER A N 1
ATOM 1392 C CA . SER A 1 179 ? -11.180 -6.794 -30.986 1.00 31.61 179 SER A CA 1
ATOM 1393 C C . SER A 1 179 ? -12.425 -6.827 -30.104 1.00 31.61 179 SER A C 1
ATOM 1395 O O . SER A 1 179 ? -13.132 -7.831 -30.112 1.00 31.61 179 SER A O 1
ATOM 1397 N N . PHE A 1 180 ? -12.740 -5.724 -29.421 1.00 30.81 180 PHE A N 1
ATOM 1398 C CA . PHE A 1 180 ? -14.100 -5.442 -28.959 1.00 30.81 180 PHE A CA 1
ATOM 1399 C C . PHE A 1 180 ? -14.426 -3.960 -29.158 1.00 30.81 180 PHE A C 1
ATOM 1401 O O . PHE A 1 180 ? -14.185 -3.112 -28.302 1.00 30.81 180 PHE A O 1
ATOM 1408 N N . GLY A 1 181 ? -14.997 -3.658 -30.325 1.00 26.47 181 GLY A N 1
ATOM 1409 C CA . GLY A 1 181 ? -15.952 -2.567 -30.461 1.00 26.47 181 GLY A CA 1
ATOM 1410 C C . GLY A 1 181 ? -17.321 -3.049 -29.981 1.00 26.47 181 GLY A C 1
ATOM 1411 O O . GLY A 1 181 ? -17.785 -4.104 -30.408 1.00 26.47 181 GLY A O 1
ATOM 1412 N N . GLY A 1 182 ? -17.960 -2.283 -29.099 1.00 25.33 182 GLY A N 1
ATOM 1413 C CA . GLY A 1 182 ? -19.328 -2.546 -28.662 1.00 25.33 182 GLY A CA 1
ATOM 1414 C C . GLY A 1 182 ? -19.658 -1.858 -27.345 1.00 25.33 182 GLY A C 1
ATOM 1415 O O . GLY A 1 182 ? -19.471 -2.430 -26.280 1.00 25.33 182 GLY A O 1
ATOM 1416 N N . ARG A 1 183 ? -20.162 -0.625 -27.426 1.00 28.55 183 ARG A N 1
ATOM 1417 C CA . ARG A 1 183 ? -20.897 0.025 -26.335 1.00 28.55 183 ARG A CA 1
ATOM 1418 C C . ARG A 1 183 ? -22.271 -0.652 -26.224 1.00 28.55 183 ARG A C 1
ATOM 1420 O O . ARG A 1 183 ? -22.906 -0.852 -27.260 1.00 28.55 183 ARG A O 1
ATOM 1427 N N . PRO A 1 184 ? -22.748 -0.937 -25.008 1.00 32.41 184 PRO A N 1
ATOM 1428 C CA . PRO A 1 184 ? -24.134 -0.614 -24.689 1.00 32.41 184 PRO A CA 1
ATOM 1429 C C . PRO A 1 184 ? -24.223 0.342 -23.499 1.00 32.41 184 PRO A C 1
ATOM 1431 O O . PRO A 1 184 ? -23.268 0.561 -22.758 1.00 32.41 184 PRO A O 1
ATOM 1434 N N . GLU A 1 185 ? -25.383 0.973 -23.431 1.00 29.66 185 GLU A N 1
ATOM 1435 C CA . GLU A 1 185 ? -25.750 2.133 -22.637 1.00 29.66 185 GLU A CA 1
ATOM 1436 C C . GLU A 1 185 ? -25.852 1.885 -21.126 1.00 29.66 185 GLU A C 1
ATOM 1438 O O . GLU A 1 185 ? -25.902 0.757 -20.644 1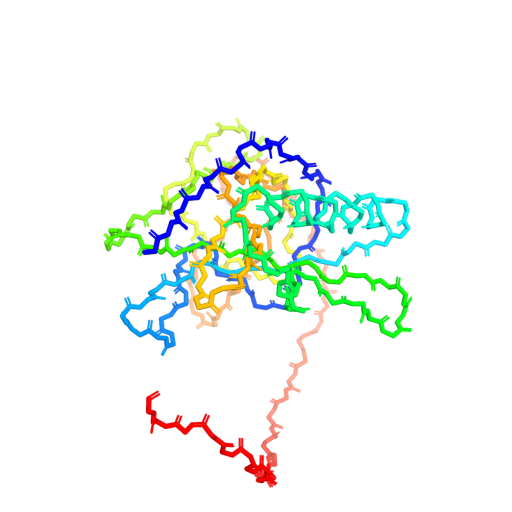.00 29.66 185 GLU A O 1
ATOM 1443 N N . ALA A 1 186 ? -25.887 3.027 -20.436 1.00 31.00 186 ALA A N 1
ATOM 1444 C CA . ALA A 1 186 ? -26.334 3.307 -19.081 1.00 31.00 186 ALA A CA 1
ATOM 1445 C C . ALA A 1 186 ? -27.188 2.236 -18.379 1.00 31.00 186 ALA A C 1
ATOM 1447 O O . ALA A 1 186 ? -28.225 1.802 -18.878 1.00 31.00 186 ALA A O 1
ATOM 1448 N N . GLN A 1 187 ? -26.825 1.981 -17.124 1.00 30.34 187 GLN A N 1
ATOM 1449 C CA . GLN A 1 187 ? -27.808 1.806 -16.068 1.00 30.34 187 GLN A CA 1
ATOM 1450 C C . GLN A 1 187 ? -27.380 2.686 -14.895 1.00 30.34 187 GLN A C 1
ATOM 1452 O O . GLN A 1 187 ? -26.313 2.486 -14.314 1.00 30.34 187 GLN A O 1
ATOM 1457 N N . ASP A 1 188 ? -28.195 3.712 -14.661 1.00 33.03 188 ASP A N 1
ATOM 1458 C CA . ASP A 1 188 ? -28.283 4.441 -13.406 1.00 33.03 188 ASP A CA 1
ATOM 1459 C C . ASP A 1 188 ? -28.539 3.446 -12.270 1.00 33.03 188 ASP A C 1
ATOM 1461 O O . ASP A 1 188 ? -29.402 2.578 -12.392 1.00 33.03 188 ASP A O 1
ATOM 1465 N N . ASP A 1 189 ? -27.809 3.605 -11.174 1.00 33.19 189 ASP A N 1
ATOM 1466 C CA . ASP A 1 189 ? -28.407 3.575 -9.844 1.00 33.19 189 ASP A CA 1
ATOM 1467 C C . ASP A 1 189 ? -27.595 4.544 -8.976 1.00 33.19 189 ASP A C 1
ATOM 1469 O O . ASP A 1 189 ? -26.451 4.292 -8.585 1.00 33.19 189 ASP A O 1
ATOM 1473 N N . ASP A 1 190 ? -28.202 5.713 -8.779 1.00 36.00 190 ASP A N 1
ATOM 1474 C CA . ASP A 1 190 ? -27.889 6.675 -7.735 1.00 36.00 190 ASP A CA 1
ATOM 1475 C C . ASP A 1 190 ? -27.910 5.986 -6.363 1.00 36.00 190 ASP A C 1
ATOM 1477 O O . ASP A 1 190 ? -28.839 5.246 -6.060 1.00 36.00 190 ASP A O 1
ATOM 1481 N N . GLU A 1 191 ? -26.970 6.330 -5.483 1.00 35.66 191 GLU A N 1
ATOM 1482 C CA . GLU A 1 191 ? -27.336 6.644 -4.100 1.00 35.66 191 GLU A CA 1
ATOM 1483 C C . GLU A 1 191 ? -26.351 7.674 -3.519 1.00 35.66 191 GLU A C 1
ATOM 1485 O O . GLU A 1 191 ? -25.164 7.430 -3.285 1.00 35.66 191 GLU A O 1
ATOM 1490 N N . ASP A 1 192 ? -26.920 8.867 -3.375 1.00 37.34 192 ASP A N 1
ATOM 1491 C CA . ASP A 1 192 ? -26.451 10.118 -2.794 1.00 37.34 192 ASP A CA 1
ATOM 1492 C C . ASP A 1 192 ? -25.994 9.989 -1.326 1.00 37.34 192 ASP A C 1
ATOM 1494 O O . ASP A 1 192 ? -26.418 9.085 -0.616 1.00 37.34 192 ASP A O 1
ATOM 1498 N N . TYR A 1 193 ? -25.126 10.913 -0.903 1.00 38.09 193 TYR A N 1
ATOM 1499 C CA . TYR A 1 193 ? -24.973 11.544 0.422 1.00 38.09 193 TYR A CA 1
ATOM 1500 C C . TYR A 1 193 ? -23.566 12.176 0.437 1.00 38.09 193 TYR A C 1
ATOM 1502 O O . TYR A 1 193 ? -22.556 11.475 0.430 1.00 38.09 193 TYR A O 1
ATOM 1510 N N . GLY A 1 194 ? -23.364 13.488 0.480 1.00 30.25 194 GLY A N 1
ATOM 1511 C CA . GLY A 1 194 ? -24.215 14.572 0.949 1.00 30.25 194 GLY A CA 1
ATOM 1512 C C . GLY A 1 194 ? -23.314 15.511 1.757 1.00 30.25 194 GLY A C 1
ATOM 1513 O O . GLY A 1 194 ? -22.693 15.100 2.737 1.00 30.25 194 GLY A O 1
ATOM 1514 N N . ASP A 1 195 ? -23.197 16.739 1.276 1.00 32.00 195 ASP A N 1
ATOM 1515 C CA . ASP A 1 195 ? -22.415 17.859 1.798 1.00 32.00 195 ASP A CA 1
ATOM 1516 C C . ASP A 1 195 ? -22.964 18.333 3.161 1.00 32.00 195 ASP A C 1
ATOM 1518 O O . ASP A 1 195 ? -24.103 18.780 3.179 1.00 32.00 195 ASP A O 1
ATOM 1522 N N . PHE A 1 196 ? -22.202 18.195 4.268 1.00 35.06 196 PHE A N 1
ATOM 1523 C CA . PHE A 1 196 ? -22.294 18.944 5.552 1.00 35.06 196 PHE A CA 1
ATOM 1524 C C . PHE A 1 196 ? -21.044 18.729 6.445 1.00 35.06 196 PHE A C 1
ATOM 1526 O O . PHE A 1 196 ? -20.679 17.567 6.770 1.00 35.06 196 PHE A O 1
#